Protein AF-A0A813BXU0-F1 (afdb_monomer_lite)

Organism: NCBI:txid1628268

pLDDT: mean 81.4, std 16.64, range [33.22, 97.56]

Foldseek 3Di:
DPVVVVVVVVVVVVVVVVVVVPDAEEAEAQVQPVVVPPPVVLLVSLVVVLVNQVDQQYKYKYFAYDDDPDDVCRVVRRVVSVVSNVVSQWDFPQKAWLAADDDPDPPDPADRITIITMTHRNPDDLPDPDDHPQCPFQCNVVRYFPHFHADDQQNQDDDDDDDPPDDQPDPDPVVSRTDDDSSSSSDRDPRSVVRVVCSRCVVPPPPD

Sequence (208 aa):
MVGITAYKEDQQSREKARHLQGIVQANLVNFVAPALIKAEHQAAMLKVTQHSLADVQNVAVLLAPLFSYKKNGRYNEEKAVLQRVSMTGAQMDRVFSLIFNDKLDDRDDRPLVYPGHLLTSPSVDLQASGSFLWKKAALFRRSRTNEANQLSGKDMIIMEQVGESVLPGSTSVEMATTVKGAMKWAQIGADAAMKLLHALLESRFVHQ

Secondary structure (DSSP, 8-state):
--HHHHHHHHHHHHHHHHHHTT---EEEEE-SSGGGS-HHHHHHHHHHHHHHTTSTT-EEEEEPP---SSTT-HHHHHHHHHHHHHTTT-EEEEEEEEEBS--S-TT----SEEEEEEEE-TT--SSSSS--GGGGSHHHHHSBPPPBPPPPTTSPPP----STT---S-SSHHHHS---THHHHH---HHHHHHHHHHHHTTSSS--

Structure (mmCIF, N/CA/C/O backbone):
data_AF-A0A813BXU0-F1
#
_entry.id   AF-A0A813BXU0-F1
#
loop_
_atom_site.group_PDB
_atom_site.id
_atom_site.type_symbol
_atom_site.label_atom_id
_atom_site.label_alt_id
_atom_site.label_comp_id
_atom_site.label_asym_id
_atom_site.label_entity_id
_atom_site.label_seq_id
_atom_site.pdbx_PDB_ins_code
_atom_site.Cartn_x
_atom_site.Cartn_y
_atom_site.Cartn_z
_atom_site.occupancy
_atom_site.B_iso_or_equiv
_atom_site.auth_seq_id
_atom_site.auth_comp_id
_atom_site.auth_asym_id
_atom_site.auth_atom_id
_atom_site.pdbx_PDB_model_num
ATOM 1 N N . MET A 1 1 ? -55.876 2.688 -3.576 1.00 46.97 1 MET A N 1
ATOM 2 C CA . MET A 1 1 ? -55.116 1.451 -3.283 1.00 46.97 1 MET A CA 1
ATOM 3 C C . MET A 1 1 ? -53.696 1.547 -3.872 1.00 46.97 1 MET A C 1
ATOM 5 O O . MET A 1 1 ? -53.301 0.698 -4.647 1.00 46.97 1 MET A O 1
ATOM 9 N N . VAL A 1 2 ? -52.944 2.615 -3.554 1.00 49.75 2 VAL A N 1
ATOM 10 C CA . VAL A 1 2 ? -51.600 2.893 -4.131 1.00 49.75 2 VAL A CA 1
ATOM 11 C C . VAL A 1 2 ? -50.552 3.161 -3.033 1.00 49.75 2 VAL A C 1
ATOM 13 O O . VAL A 1 2 ? -49.374 2.887 -3.219 1.00 49.75 2 VAL A O 1
ATOM 16 N N . GLY A 1 3 ? -50.971 3.597 -1.837 1.00 43.31 3 GLY A N 1
ATOM 17 C CA . GLY A 1 3 ? -50.050 3.915 -0.735 1.00 43.31 3 GLY A CA 1
ATOM 18 C C . GLY A 1 3 ? -49.450 2.715 0.014 1.00 43.31 3 GLY A C 1
ATOM 19 O O . GLY A 1 3 ? -48.389 2.848 0.610 1.00 43.31 3 GLY A O 1
ATOM 20 N N . ILE A 1 4 ? -50.085 1.535 -0.020 1.00 46.81 4 ILE A N 1
ATOM 21 C CA . ILE A 1 4 ? -49.605 0.353 0.729 1.00 46.81 4 ILE A CA 1
ATOM 22 C C . ILE A 1 4 ? -48.429 -0.327 0.007 1.00 46.81 4 ILE A C 1
ATOM 24 O O . ILE A 1 4 ? -47.545 -0.882 0.657 1.00 46.81 4 ILE A O 1
ATOM 28 N N . THR A 1 5 ? -48.384 -0.258 -1.325 1.00 51.62 5 THR A N 1
ATOM 29 C CA . THR A 1 5 ? -47.325 -0.874 -2.140 1.00 51.62 5 THR A CA 1
ATOM 30 C C . THR A 1 5 ? -46.024 -0.070 -2.064 1.00 51.62 5 THR A C 1
ATOM 32 O O . THR A 1 5 ? -44.977 -0.646 -1.787 1.00 51.62 5 THR A O 1
ATOM 35 N N . ALA A 1 6 ? -46.107 1.265 -2.148 1.00 51.56 6 ALA A N 1
ATOM 36 C CA . ALA A 1 6 ? -44.947 2.155 -2.025 1.00 51.56 6 ALA A CA 1
ATOM 37 C C . ALA A 1 6 ? -44.279 2.083 -0.637 1.00 51.56 6 ALA A C 1
ATOM 39 O O . ALA A 1 6 ? -43.058 2.148 -0.522 1.00 51.56 6 ALA A O 1
ATOM 40 N N . TYR A 1 7 ? -45.066 1.886 0.429 1.00 50.34 7 TYR A N 1
ATOM 41 C CA . TYR A 1 7 ? -44.524 1.728 1.782 1.00 50.34 7 TYR A CA 1
ATOM 42 C C . TYR A 1 7 ? -43.782 0.395 1.958 1.00 50.34 7 TYR A C 1
ATOM 44 O O . TYR A 1 7 ? -42.767 0.339 2.645 1.00 50.34 7 TYR A O 1
ATOM 52 N N . LYS A 1 8 ? -44.247 -0.685 1.316 1.00 52.34 8 LYS A N 1
ATOM 53 C CA . LYS A 1 8 ? -43.564 -1.990 1.352 1.00 52.34 8 LYS A CA 1
ATOM 54 C C . LYS A 1 8 ? -42.258 -1.985 0.554 1.00 52.34 8 LYS A C 1
ATOM 56 O O . LYS A 1 8 ? -41.288 -2.585 1.007 1.00 52.34 8 LYS A O 1
ATOM 61 N N . GLU A 1 9 ? -42.209 -1.275 -0.572 1.00 53.69 9 GLU A N 1
ATOM 62 C CA . GLU A 1 9 ? -40.993 -1.117 -1.384 1.00 53.69 9 GLU A CA 1
ATOM 63 C C . GLU A 1 9 ? -39.929 -0.249 -0.689 1.00 53.69 9 GLU A C 1
ATOM 65 O O . GLU A 1 9 ? -38.743 -0.588 -0.731 1.00 53.69 9 GLU A O 1
ATOM 70 N N . ASP A 1 10 ? -40.331 0.811 0.026 1.00 56.81 10 ASP A N 1
ATOM 71 C CA . ASP A 1 10 ? -39.409 1.636 0.824 1.00 56.81 10 ASP A CA 1
ATOM 72 C C . ASP A 1 10 ? -38.861 0.861 2.040 1.00 56.81 10 ASP A C 1
ATOM 74 O O . ASP A 1 10 ? -37.674 0.937 2.353 1.00 56.81 10 ASP A O 1
ATOM 78 N N . GLN A 1 11 ? -39.683 0.020 2.682 1.00 53.78 11 GLN A N 1
ATOM 79 C CA . GLN A 1 11 ? -39.243 -0.852 3.781 1.00 53.78 11 GLN A CA 1
ATOM 80 C C . GLN A 1 11 ? -38.286 -1.957 3.305 1.00 53.78 11 GLN A C 1
ATOM 82 O O . GLN A 1 11 ? -37.254 -2.168 3.935 1.00 53.78 11 GLN A O 1
ATOM 87 N N . GLN A 1 12 ? -38.549 -2.596 2.159 1.00 55.00 12 GLN A N 1
ATOM 88 C CA . GLN A 1 12 ? -37.636 -3.589 1.573 1.00 55.00 12 GLN A CA 1
ATOM 89 C C . GLN A 1 12 ? -36.315 -2.973 1.098 1.00 55.00 12 GLN A C 1
ATOM 91 O O . GLN A 1 12 ? -35.260 -3.599 1.217 1.00 55.00 12 GLN A O 1
ATOM 96 N N . SER A 1 13 ? -36.348 -1.746 0.577 1.00 55.03 13 SER A N 1
ATOM 97 C CA . SER A 1 13 ? -35.145 -1.010 0.172 1.00 55.03 13 SER A CA 1
ATOM 98 C C . SER A 1 13 ? -34.306 -0.602 1.386 1.00 55.03 13 SER A C 1
ATOM 100 O O . SER A 1 13 ? -33.082 -0.731 1.363 1.00 55.03 13 SER A O 1
ATOM 102 N N . ARG A 1 14 ? -34.957 -0.205 2.488 1.00 53.34 14 ARG A N 1
ATOM 103 C CA . ARG A 1 14 ? -34.309 0.075 3.780 1.00 53.34 14 ARG A CA 1
ATOM 104 C C . ARG A 1 14 ? -33.785 -1.182 4.471 1.00 53.34 14 ARG A C 1
ATOM 106 O O . ARG A 1 14 ? -32.718 -1.121 5.072 1.00 53.34 14 ARG A O 1
ATOM 113 N N . GLU A 1 15 ? -34.472 -2.319 4.369 1.00 51.97 15 GLU A N 1
ATOM 114 C CA . GLU A 1 15 ? -33.983 -3.612 4.867 1.00 51.97 15 GLU A CA 1
ATOM 115 C C . GLU A 1 15 ? -32.798 -4.130 4.053 1.00 51.97 15 GLU A C 1
ATOM 117 O O . GLU A 1 15 ? -31.812 -4.561 4.644 1.00 51.97 15 GLU A O 1
ATOM 122 N N . LYS A 1 16 ? -32.820 -4.016 2.718 1.00 48.44 16 LYS A N 1
ATOM 123 C CA . LYS A 1 16 ? -31.651 -4.322 1.873 1.00 48.44 16 LYS A CA 1
ATOM 124 C C . LYS A 1 16 ? -30.474 -3.387 2.162 1.00 48.44 16 LYS A C 1
ATOM 126 O O . LYS A 1 16 ? -29.341 -3.854 2.241 1.00 48.44 16 LYS A O 1
ATOM 131 N N . ALA A 1 17 ? -30.731 -2.098 2.391 1.00 47.75 17 ALA A N 1
ATOM 132 C CA . ALA A 1 17 ? -29.706 -1.144 2.816 1.00 47.75 17 ALA A CA 1
ATOM 133 C C . ALA A 1 17 ? -29.158 -1.462 4.220 1.00 47.75 17 ALA A C 1
ATOM 135 O O . ALA A 1 17 ? -27.954 -1.373 4.439 1.00 47.75 17 ALA A O 1
ATOM 136 N N . ARG A 1 18 ? -30.007 -1.913 5.154 1.00 44.69 18 ARG A N 1
ATOM 137 C CA . ARG A 1 18 ? -29.597 -2.427 6.473 1.00 44.69 18 ARG A CA 1
ATOM 138 C C . ARG A 1 18 ? -28.819 -3.738 6.386 1.00 44.69 18 ARG A C 1
ATOM 140 O O . ARG A 1 18 ? -27.915 -3.950 7.181 1.00 44.69 18 ARG A O 1
ATOM 147 N N . HIS A 1 19 ? -29.113 -4.603 5.419 1.00 43.72 19 HIS A N 1
ATOM 148 C CA . HIS A 1 19 ? -28.356 -5.841 5.220 1.00 43.72 19 HIS A CA 1
ATOM 149 C C . HIS A 1 19 ? -26.926 -5.572 4.721 1.00 43.72 19 HIS A C 1
ATOM 151 O O . HIS A 1 19 ? -26.007 -6.326 5.027 1.00 43.72 19 HIS A O 1
ATOM 157 N N . LEU A 1 20 ? -26.711 -4.445 4.031 1.00 45.72 20 LEU A N 1
ATOM 158 C CA . LEU A 1 20 ? -25.377 -3.944 3.685 1.00 45.72 20 LEU A CA 1
ATOM 159 C C . LEU A 1 20 ? -24.660 -3.254 4.865 1.00 45.72 20 LEU A C 1
ATOM 161 O O . LEU A 1 20 ? -23.436 -3.162 4.834 1.00 45.72 20 LEU A O 1
ATOM 165 N N . GLN A 1 21 ? -25.367 -2.848 5.933 1.00 45.62 21 GLN A N 1
ATOM 166 C CA . GLN A 1 21 ? -24.781 -2.253 7.156 1.00 45.62 21 GLN A CA 1
ATOM 167 C C . GLN A 1 21 ? -24.017 -3.258 8.049 1.00 45.62 21 GLN A C 1
ATOM 169 O O . GLN A 1 21 ? -23.633 -2.921 9.165 1.00 45.62 21 GLN A O 1
ATOM 174 N N . GLY A 1 22 ? -23.777 -4.486 7.578 1.00 57.19 22 GLY A N 1
ATOM 175 C CA . GLY A 1 22 ? -22.966 -5.495 8.271 1.00 57.19 22 GLY A CA 1
ATOM 176 C C . GLY A 1 22 ? -21.681 -5.901 7.543 1.00 57.19 22 GLY A C 1
ATOM 177 O O . GLY A 1 22 ? -20.958 -6.768 8.036 1.00 57.19 22 GLY A O 1
ATOM 178 N N . ILE A 1 23 ? -21.390 -5.335 6.365 1.00 74.25 23 ILE A N 1
ATOM 179 C CA . ILE A 1 23 ? -20.225 -5.748 5.574 1.00 74.25 23 ILE A CA 1
ATOM 180 C C . ILE A 1 23 ? -19.002 -4.949 6.006 1.00 74.25 23 ILE A C 1
ATOM 182 O O . ILE A 1 23 ? -18.837 -3.786 5.651 1.00 74.25 23 ILE A O 1
ATOM 186 N N . VAL A 1 24 ? -18.103 -5.619 6.720 1.00 85.12 24 VAL A N 1
ATOM 187 C CA . VAL A 1 24 ? -16.793 -5.063 7.053 1.00 85.12 24 VAL A CA 1
ATOM 188 C C . VAL A 1 24 ? -15.865 -5.186 5.847 1.00 85.12 24 VAL A C 1
ATOM 190 O O . VAL A 1 24 ? -15.612 -6.291 5.364 1.00 85.12 24 VAL A O 1
ATOM 193 N N . GLN A 1 25 ? -15.330 -4.061 5.389 1.00 88.50 25 GLN A N 1
ATOM 194 C CA . GLN A 1 25 ? -14.469 -3.952 4.218 1.00 88.50 25 GLN A CA 1
ATOM 195 C C . GLN A 1 25 ? -12.990 -3.841 4.603 1.00 88.50 25 GLN A C 1
ATOM 197 O O . GLN A 1 25 ? -12.618 -3.223 5.605 1.00 88.50 25 GLN A O 1
ATOM 202 N N . ALA A 1 26 ? -12.143 -4.431 3.761 1.00 90.62 26 ALA A N 1
ATOM 203 C CA . ALA A 1 26 ? -10.696 -4.292 3.804 1.00 90.62 26 ALA A CA 1
ATOM 204 C C . ALA A 1 26 ? -10.189 -3.941 2.400 1.00 90.62 26 ALA A C 1
ATOM 206 O O . ALA A 1 26 ? -10.258 -4.775 1.498 1.00 90.62 26 ALA A O 1
ATOM 207 N N . ASN A 1 27 ? -9.692 -2.718 2.206 1.00 92.62 27 ASN A N 1
ATOM 208 C CA . ASN A 1 27 ? -9.193 -2.272 0.900 1.00 92.62 27 ASN A CA 1
ATOM 209 C C . ASN A 1 27 ? -7.679 -2.463 0.795 1.00 92.62 27 ASN A C 1
ATOM 211 O O . ASN A 1 27 ? -6.961 -2.169 1.744 1.00 92.62 27 ASN A O 1
ATOM 215 N N . LEU A 1 28 ? -7.175 -2.879 -0.368 1.00 94.06 28 LEU A N 1
ATOM 216 C CA . LEU A 1 28 ? -5.741 -2.881 -0.671 1.00 94.06 28 LEU A CA 1
ATOM 217 C C . LEU A 1 28 ? -5.424 -1.743 -1.644 1.00 94.06 28 LEU A C 1
ATOM 219 O O . LEU A 1 28 ? -5.897 -1.733 -2.779 1.00 94.06 28 LEU A O 1
ATOM 223 N N . VAL A 1 29 ? -4.590 -0.804 -1.211 1.00 95.44 29 VAL A N 1
ATOM 224 C CA . VAL A 1 29 ? -4.080 0.301 -2.023 1.00 95.44 29 VAL A CA 1
ATOM 225 C C . VAL A 1 29 ? -2.611 0.025 -2.314 1.00 95.44 29 VAL A C 1
ATOM 227 O O . VAL A 1 29 ? -1.742 0.189 -1.460 1.00 95.44 29 VAL A O 1
ATOM 230 N N . ASN A 1 30 ? -2.320 -0.432 -3.527 1.00 94.88 30 ASN A N 1
ATOM 231 C CA . ASN A 1 30 ? -0.959 -0.757 -3.931 1.00 94.88 30 ASN A CA 1
ATOM 232 C C . ASN A 1 30 ? -0.281 0.448 -4.594 1.00 94.88 30 ASN A C 1
ATOM 234 O O . ASN A 1 30 ? -0.477 0.694 -5.783 1.00 94.88 30 ASN A O 1
ATOM 238 N N . PHE A 1 31 ? 0.542 1.172 -3.833 1.00 95.50 31 PHE A N 1
ATOM 239 C CA . PHE A 1 31 ? 1.373 2.264 -4.339 1.00 95.50 31 PHE A CA 1
ATOM 240 C C . PHE A 1 31 ? 2.864 1.925 -4.333 1.00 95.50 31 PHE A C 1
ATOM 242 O O . PHE A 1 31 ? 3.680 2.832 -4.264 1.00 95.50 31 PHE A O 1
ATOM 249 N N . VAL A 1 32 ? 3.249 0.652 -4.481 1.00 95.00 32 VAL A N 1
ATOM 250 C CA . VAL A 1 32 ? 4.671 0.261 -4.595 1.00 95.00 32 VAL A CA 1
ATOM 251 C C . VAL A 1 32 ? 5.358 0.969 -5.770 1.00 95.00 32 VAL A C 1
ATOM 253 O O . VAL A 1 32 ? 6.500 1.417 -5.654 1.00 95.00 32 VAL A O 1
ATOM 256 N N . ALA A 1 33 ? 4.652 1.117 -6.892 1.00 93.31 33 ALA A N 1
ATOM 257 C CA . ALA A 1 33 ? 5.119 1.830 -8.078 1.00 93.31 33 ALA A CA 1
ATOM 258 C C . ALA A 1 33 ? 4.097 2.899 -8.503 1.00 93.31 33 ALA A C 1
ATOM 260 O O . ALA A 1 33 ? 3.417 2.740 -9.518 1.00 93.31 33 ALA A O 1
ATOM 261 N N . PRO A 1 34 ? 3.971 4.006 -7.746 1.00 91.62 34 PRO A N 1
ATOM 262 C CA . PRO A 1 34 ? 2.921 4.996 -7.979 1.00 91.62 34 PRO A CA 1
ATOM 263 C C . PRO A 1 34 ? 3.113 5.715 -9.318 1.00 91.62 34 PRO A C 1
ATOM 265 O O . PRO A 1 34 ? 2.140 6.130 -9.936 1.00 91.62 34 PRO A O 1
ATOM 268 N N . ALA A 1 35 ? 4.348 5.793 -9.819 1.00 88.25 35 ALA A N 1
ATOM 269 C CA . ALA A 1 35 ? 4.671 6.388 -11.111 1.00 88.25 35 ALA A CA 1
ATOM 270 C C . ALA A 1 35 ? 4.015 5.681 -12.319 1.00 88.25 35 ALA A C 1
ATOM 272 O O . ALA A 1 35 ? 3.981 6.253 -13.404 1.00 88.25 35 ALA A O 1
ATOM 273 N N . LEU A 1 36 ? 3.492 4.460 -12.143 1.00 86.88 36 LEU A N 1
ATOM 274 C CA . LEU A 1 36 ? 2.700 3.753 -13.158 1.00 86.88 36 LEU A CA 1
ATOM 275 C C . LEU A 1 36 ? 1.220 4.142 -13.167 1.00 86.88 36 LEU A C 1
ATOM 277 O O . LEU A 1 36 ? 0.497 3.815 -14.105 1.00 86.88 36 LEU A O 1
ATOM 281 N N . ILE A 1 37 ? 0.753 4.813 -12.118 1.00 87.88 37 ILE A N 1
ATOM 282 C CA . ILE A 1 37 ? -0.651 5.145 -11.921 1.00 87.88 37 ILE A CA 1
ATOM 283 C C . ILE A 1 37 ? -0.807 6.636 -12.194 1.00 87.88 37 ILE A C 1
ATOM 285 O O . ILE A 1 37 ? -0.167 7.462 -11.542 1.00 87.88 37 ILE A O 1
ATOM 289 N N . LYS A 1 38 ? -1.684 7.009 -13.131 1.00 87.50 38 LYS A N 1
ATOM 290 C CA . LYS A 1 38 ? -1.994 8.425 -13.374 1.00 87.50 38 LYS A CA 1
ATOM 291 C C . LYS A 1 38 ? -2.478 9.092 -12.084 1.00 87.50 38 LYS A C 1
ATOM 293 O O . LYS A 1 38 ? -3.213 8.484 -11.307 1.00 87.50 38 LYS A O 1
ATOM 298 N N . ALA A 1 39 ? -2.111 10.355 -11.876 1.00 87.62 39 ALA A N 1
ATOM 299 C CA . ALA A 1 39 ? -2.450 11.087 -10.652 1.00 87.62 39 ALA A CA 1
ATOM 300 C C . ALA A 1 39 ? -3.966 11.114 -10.366 1.00 87.62 39 ALA A C 1
ATOM 302 O O . ALA A 1 39 ? -4.374 10.982 -9.214 1.00 87.62 39 ALA A O 1
ATOM 303 N N . GLU A 1 40 ? -4.794 11.208 -11.411 1.00 89.50 40 GLU A N 1
ATOM 304 C CA . GLU A 1 40 ? -6.259 11.139 -11.317 1.00 89.50 40 GLU A CA 1
ATOM 305 C C . GLU A 1 40 ? -6.760 9.798 -10.755 1.00 89.50 40 GLU A C 1
ATOM 307 O O . GLU A 1 40 ? -7.644 9.771 -9.900 1.00 89.50 40 GLU A O 1
ATOM 312 N N . HIS A 1 41 ? -6.148 8.680 -11.159 1.00 91.50 41 HIS A N 1
ATOM 313 C CA . HIS A 1 41 ? -6.503 7.351 -10.667 1.00 91.50 41 HIS A CA 1
ATOM 314 C C . HIS A 1 41 ? -6.008 7.135 -9.239 1.00 91.50 41 HIS A C 1
ATOM 316 O O . HIS A 1 41 ? -6.736 6.567 -8.431 1.00 91.50 41 HIS A O 1
ATOM 322 N N . GLN A 1 42 ? -4.826 7.654 -8.886 1.00 92.69 42 GLN A N 1
ATOM 323 C CA . GLN A 1 42 ? -4.366 7.639 -7.494 1.00 92.69 42 GLN A CA 1
ATOM 324 C C . GLN A 1 42 ? -5.349 8.387 -6.583 1.00 92.69 42 GLN A C 1
ATOM 326 O O . GLN A 1 42 ? -5.724 7.881 -5.527 1.00 92.69 42 GLN A O 1
ATOM 331 N N . ALA A 1 43 ? -5.814 9.567 -7.010 1.00 92.00 43 ALA A N 1
ATOM 332 C CA . ALA A 1 43 ? -6.816 10.335 -6.277 1.00 92.00 43 ALA A CA 1
ATOM 333 C C . ALA A 1 43 ? -8.151 9.580 -6.169 1.00 92.00 43 ALA A C 1
ATOM 335 O O . ALA A 1 43 ? -8.751 9.550 -5.095 1.00 92.00 43 ALA A O 1
ATOM 336 N N . ALA A 1 44 ? -8.596 8.918 -7.241 1.00 93.25 44 ALA A N 1
ATOM 337 C CA . ALA A 1 44 ? -9.807 8.099 -7.224 1.00 93.25 44 ALA A CA 1
ATOM 338 C C . ALA A 1 44 ? -9.698 6.907 -6.252 1.00 93.25 44 ALA A C 1
ATOM 340 O O . ALA A 1 44 ? -10.608 6.692 -5.453 1.00 93.25 44 ALA A O 1
ATOM 341 N N . MET A 1 45 ? -8.573 6.181 -6.253 1.00 94.75 45 MET A N 1
ATOM 342 C CA . MET A 1 45 ? -8.312 5.076 -5.316 1.00 94.75 45 MET A CA 1
ATOM 343 C C . MET A 1 45 ? -8.365 5.546 -3.857 1.00 94.75 45 MET A C 1
ATOM 345 O O . MET A 1 45 ? -8.979 4.899 -3.003 1.00 94.75 45 MET A O 1
ATOM 349 N N . LEU A 1 46 ? -7.763 6.703 -3.567 1.00 95.19 46 LEU A N 1
ATOM 350 C CA . LEU A 1 46 ? -7.793 7.293 -2.230 1.00 95.19 46 LEU A CA 1
ATOM 351 C C . LEU A 1 46 ? -9.183 7.804 -1.846 1.00 95.19 46 LEU A C 1
ATOM 353 O O . LEU A 1 46 ? -9.565 7.671 -0.689 1.00 95.19 46 LEU A O 1
ATOM 357 N N . LYS A 1 47 ? -9.977 8.307 -2.796 1.00 94.62 47 LYS A N 1
ATOM 358 C CA . LYS A 1 47 ? -11.368 8.713 -2.551 1.00 94.62 47 LYS A CA 1
ATOM 359 C C . LYS A 1 47 ? -12.262 7.523 -2.196 1.00 94.62 47 LYS A C 1
ATOM 361 O O . LYS A 1 47 ? -13.077 7.624 -1.283 1.00 94.62 47 LYS A O 1
ATOM 366 N N . VAL A 1 48 ? -12.093 6.385 -2.873 1.00 93.44 48 VAL A N 1
ATOM 367 C CA . VAL A 1 48 ? -12.785 5.131 -2.515 1.00 93.44 48 VAL A CA 1
ATOM 368 C C . VAL A 1 48 ? -12.373 4.678 -1.116 1.00 93.44 48 VAL A C 1
ATOM 370 O O . VAL A 1 48 ? -13.225 4.351 -0.293 1.00 93.44 48 VAL A O 1
ATOM 373 N N . THR A 1 49 ? -11.072 4.731 -0.826 1.00 94.06 49 THR A N 1
ATOM 374 C CA . THR A 1 49 ? -10.531 4.391 0.495 1.00 94.06 49 THR A CA 1
ATOM 375 C C . THR A 1 49 ? -11.119 5.289 1.582 1.00 94.06 49 THR A C 1
ATOM 377 O O . THR A 1 49 ? -11.616 4.788 2.583 1.00 94.06 49 THR A O 1
ATOM 380 N N . GLN A 1 50 ? -11.143 6.602 1.354 1.00 94.38 50 GLN A N 1
ATOM 381 C CA . GLN A 1 50 ? -11.740 7.584 2.255 1.00 94.38 50 GLN A CA 1
ATOM 382 C C . GLN A 1 50 ? -13.217 7.283 2.524 1.00 94.38 50 GLN A C 1
ATOM 384 O O . GLN A 1 50 ? -13.646 7.311 3.672 1.00 94.38 50 GLN A O 1
ATOM 389 N N . HIS A 1 51 ? -13.990 6.980 1.478 1.00 93.12 51 HIS A N 1
ATOM 390 C CA . HIS A 1 51 ? -15.406 6.659 1.631 1.00 93.12 51 HIS A CA 1
ATOM 391 C C . HIS A 1 51 ? -15.616 5.379 2.447 1.00 93.12 51 HIS A C 1
ATOM 393 O O . HIS A 1 51 ? -16.459 5.351 3.336 1.00 93.12 51 HIS A O 1
ATOM 399 N N . SER A 1 52 ? -14.820 4.339 2.190 1.00 92.75 52 SER A N 1
ATOM 400 C CA . SER A 1 52 ? -14.888 3.084 2.942 1.00 92.75 52 SER A CA 1
ATOM 401 C C . SER A 1 52 ? -14.512 3.278 4.416 1.00 92.75 52 SER A C 1
ATOM 403 O O . SER A 1 52 ? -15.190 2.748 5.291 1.00 92.75 52 SER A O 1
ATOM 405 N N . LEU A 1 53 ? -13.500 4.103 4.710 1.00 92.56 53 LEU A N 1
ATOM 406 C CA . LEU A 1 53 ? -13.061 4.425 6.076 1.00 92.56 53 LEU A CA 1
ATOM 407 C C . LEU A 1 53 ? -13.995 5.390 6.830 1.00 92.56 53 LEU A C 1
ATOM 409 O O . LEU A 1 53 ? -13.709 5.746 7.975 1.00 92.56 53 LEU A O 1
ATOM 413 N N . ALA A 1 54 ? -15.114 5.810 6.230 1.00 90.38 54 ALA A N 1
ATOM 414 C CA . ALA A 1 54 ? -16.179 6.481 6.973 1.00 90.38 54 ALA A CA 1
ATOM 415 C C . ALA A 1 54 ? -16.821 5.541 8.011 1.00 90.38 54 ALA A C 1
ATOM 417 O O . ALA A 1 54 ? -17.285 6.005 9.050 1.00 90.38 54 ALA A O 1
ATOM 418 N N . ASP A 1 55 ? -16.805 4.227 7.758 1.00 88.88 55 ASP A N 1
ATOM 419 C CA . ASP A 1 55 ? -17.157 3.215 8.751 1.00 88.88 55 ASP A CA 1
ATOM 420 C C . ASP A 1 55 ? -15.933 2.876 9.617 1.00 88.88 55 ASP A C 1
ATOM 422 O O . ASP A 1 55 ? -14.866 2.509 9.118 1.00 88.88 55 ASP A O 1
ATOM 426 N N . VAL A 1 56 ? -16.103 2.968 10.935 1.00 89.31 56 VAL A N 1
ATOM 427 C CA . VAL A 1 56 ? -15.063 2.696 11.938 1.00 89.31 56 VAL A CA 1
ATOM 428 C C . VAL A 1 56 ? -14.589 1.245 11.946 1.00 89.31 56 VAL A C 1
ATOM 430 O O . VAL A 1 56 ? -13.506 0.961 12.452 1.00 89.31 56 VAL A O 1
ATOM 433 N N . GLN A 1 57 ? -15.382 0.319 11.406 1.00 88.75 57 GLN A N 1
ATOM 434 C CA . GLN A 1 57 ? -15.002 -1.085 11.314 1.00 88.75 57 GLN A CA 1
ATOM 435 C C . GLN A 1 57 ? -14.189 -1.401 10.068 1.00 88.75 57 GLN A C 1
ATOM 437 O O . GLN A 1 57 ? -13.590 -2.471 10.007 1.00 88.75 57 GLN A O 1
ATOM 442 N N . ASN A 1 58 ? -14.126 -0.504 9.088 1.00 91.81 58 ASN A N 1
ATOM 443 C CA . ASN A 1 58 ? -13.370 -0.740 7.869 1.00 91.81 58 ASN A CA 1
ATOM 444 C C . ASN A 1 58 ? -11.888 -0.413 8.059 1.00 91.81 58 ASN A C 1
ATOM 446 O O . ASN A 1 58 ? -11.485 0.378 8.913 1.00 91.81 58 ASN A O 1
ATOM 450 N N . VAL A 1 59 ? -11.062 -1.051 7.237 1.00 93.94 59 VAL A N 1
ATOM 451 C CA . VAL A 1 59 ? -9.615 -0.835 7.214 1.00 93.94 59 VAL A CA 1
ATOM 452 C C . VAL A 1 59 ? -9.136 -0.758 5.774 1.00 93.94 59 VAL A C 1
ATOM 454 O O . VAL A 1 59 ? -9.729 -1.343 4.867 1.00 93.94 59 VAL A O 1
ATOM 457 N N . ALA A 1 60 ? -8.034 -0.059 5.547 1.00 95.44 60 ALA A N 1
ATOM 458 C CA . ALA A 1 60 ? -7.300 -0.180 4.304 1.00 95.44 60 ALA A CA 1
ATOM 459 C C . ALA A 1 60 ? -5.824 -0.463 4.567 1.00 95.44 60 ALA A C 1
ATOM 461 O O . ALA A 1 60 ? -5.242 -0.045 5.563 1.00 95.44 60 ALA A O 1
ATOM 462 N N . VAL A 1 61 ? -5.227 -1.206 3.654 1.00 95.88 61 VAL A N 1
ATOM 463 C CA . VAL A 1 61 ? -3.824 -1.577 3.650 1.00 95.88 61 VAL A CA 1
ATOM 464 C C . VAL A 1 61 ? -3.181 -0.829 2.498 1.00 95.88 61 VAL A C 1
ATOM 466 O O . VAL A 1 61 ? -3.520 -1.059 1.341 1.00 95.88 61 VAL A O 1
ATOM 469 N N . LEU A 1 62 ? -2.274 0.085 2.807 1.00 96.81 62 LEU A N 1
ATOM 470 C CA . LEU A 1 62 ? -1.536 0.873 1.832 1.00 96.81 62 LEU A CA 1
ATOM 471 C C . LEU A 1 62 ? -0.119 0.319 1.713 1.00 96.81 62 LEU A C 1
ATOM 473 O O . LEU A 1 62 ? 0.613 0.333 2.694 1.00 96.81 62 LEU A O 1
ATOM 477 N N . LEU A 1 63 ? 0.298 -0.117 0.528 1.00 96.81 63 LEU A N 1
ATOM 478 C CA . LEU A 1 63 ? 1.709 -0.401 0.254 1.00 96.81 63 LEU A CA 1
ATOM 479 C C . LEU A 1 63 ? 2.407 0.886 -0.178 1.00 96.81 63 LEU A C 1
ATOM 481 O O . LEU A 1 63 ? 1.939 1.559 -1.097 1.00 96.81 63 LEU A O 1
ATOM 485 N N . ALA A 1 64 ? 3.506 1.226 0.490 1.00 95.25 64 ALA A N 1
ATOM 486 C CA . ALA A 1 64 ? 4.213 2.480 0.289 1.00 95.25 64 ALA A CA 1
ATOM 487 C C . ALA A 1 64 ? 5.125 2.447 -0.956 1.00 95.25 64 ALA A C 1
ATOM 489 O O . ALA A 1 64 ? 5.538 1.369 -1.400 1.00 95.25 64 ALA A O 1
ATOM 490 N N . PRO A 1 65 ? 5.466 3.620 -1.522 1.00 94.81 65 PRO A N 1
ATOM 491 C CA . PRO A 1 65 ? 6.316 3.708 -2.704 1.00 94.81 65 PRO A CA 1
ATOM 492 C C . PRO A 1 65 ? 7.711 3.123 -2.510 1.00 94.81 65 PRO A C 1
ATOM 494 O O . PRO A 1 65 ? 8.472 3.530 -1.635 1.00 94.81 65 PRO A O 1
ATOM 497 N N . LEU A 1 66 ? 8.085 2.219 -3.411 1.00 93.44 66 LEU A N 1
ATOM 498 C CA . LEU A 1 66 ? 9.431 1.658 -3.503 1.00 93.44 66 LEU A CA 1
ATOM 499 C C . LEU A 1 66 ? 10.112 1.952 -4.839 1.00 93.44 66 LEU A C 1
ATOM 501 O O . LEU A 1 66 ? 11.339 1.915 -4.912 1.00 93.44 66 LEU A O 1
ATOM 505 N N . PHE A 1 67 ? 9.340 2.292 -5.871 1.00 92.56 67 PHE A N 1
ATOM 506 C CA . PHE A 1 67 ? 9.845 2.567 -7.209 1.00 92.56 67 PHE A CA 1
ATOM 507 C C . PHE A 1 67 ? 9.683 4.042 -7.610 1.00 92.56 67 PHE A C 1
ATOM 509 O O . PHE A 1 67 ? 8.641 4.655 -7.381 1.00 92.56 67 PHE A O 1
ATOM 516 N N . SER A 1 68 ? 10.696 4.592 -8.288 1.00 90.25 68 SER A N 1
ATOM 517 C CA . SER A 1 68 ? 10.635 5.884 -8.982 1.00 90.25 68 SER A CA 1
ATOM 518 C C . SER A 1 68 ? 11.451 5.822 -10.274 1.00 90.25 68 SER A C 1
ATOM 520 O O . SER A 1 68 ? 12.534 5.241 -10.292 1.00 90.25 68 SER A O 1
ATOM 522 N N . TYR A 1 69 ? 10.970 6.465 -11.344 1.00 86.31 69 TYR A N 1
ATOM 523 C CA . TYR A 1 69 ? 11.742 6.616 -12.587 1.00 86.31 69 TYR A CA 1
ATOM 524 C C . TYR A 1 69 ? 12.899 7.612 -12.453 1.00 86.31 69 TYR A C 1
ATOM 526 O O . TYR A 1 69 ? 13.846 7.576 -13.237 1.00 86.31 69 TYR A O 1
ATOM 534 N N . LYS A 1 70 ? 12.828 8.526 -11.479 1.00 86.31 70 LYS A N 1
ATOM 535 C CA . LYS A 1 70 ? 13.876 9.519 -11.248 1.00 86.31 70 LYS A CA 1
ATOM 536 C C . LYS A 1 70 ? 14.903 8.947 -10.280 1.00 86.31 70 LYS A C 1
ATOM 538 O O . LYS A 1 70 ? 14.550 8.483 -9.194 1.00 86.31 70 LYS A O 1
ATOM 543 N N . LYS A 1 71 ? 16.188 9.045 -10.633 1.00 84.94 71 LYS A N 1
ATOM 544 C CA . LYS A 1 71 ? 17.286 8.746 -9.704 1.00 84.94 71 LYS A CA 1
ATOM 545 C C . LYS A 1 71 ? 17.109 9.593 -8.440 1.00 84.94 71 LYS A C 1
ATOM 547 O O . LYS A 1 71 ? 16.889 10.797 -8.536 1.00 84.94 71 LYS A O 1
ATOM 552 N N . ASN A 1 72 ? 17.168 8.956 -7.271 1.00 84.38 72 ASN A N 1
ATOM 553 C CA . ASN A 1 72 ? 16.895 9.576 -5.965 1.00 84.38 72 ASN A CA 1
ATOM 554 C C . ASN A 1 72 ? 15.480 10.188 -5.823 1.00 84.38 72 ASN A C 1
ATOM 556 O O . ASN A 1 72 ? 15.233 10.984 -4.923 1.00 84.38 72 ASN A O 1
ATOM 560 N N . GLY A 1 73 ? 14.530 9.808 -6.684 1.00 88.62 73 GLY A N 1
ATOM 561 C CA . GLY A 1 73 ? 13.161 10.328 -6.685 1.00 88.62 73 GLY A CA 1
ATOM 562 C C . GLY A 1 73 ? 12.223 9.672 -5.672 1.00 88.62 73 GLY A C 1
ATOM 563 O O . GLY A 1 73 ? 11.157 10.221 -5.410 1.00 88.62 73 GLY A O 1
ATOM 564 N N . ARG A 1 74 ? 12.612 8.535 -5.073 1.00 89.62 74 ARG A N 1
ATOM 565 C CA . ARG A 1 74 ? 11.753 7.745 -4.170 1.00 89.62 74 ARG A CA 1
ATOM 566 C C . ARG A 1 74 ? 11.196 8.566 -3.007 1.00 89.62 74 ARG A C 1
ATOM 568 O O . ARG A 1 74 ? 10.006 8.491 -2.746 1.00 89.62 74 ARG A O 1
ATOM 575 N N . TYR A 1 75 ? 12.028 9.392 -2.373 1.00 91.75 75 TYR A N 1
ATOM 576 C CA . TYR A 1 75 ? 11.587 10.260 -1.275 1.00 91.75 75 TYR A CA 1
ATOM 577 C C . TYR A 1 75 ? 10.465 11.217 -1.703 1.00 91.75 75 TYR A C 1
ATOM 579 O O . TYR A 1 75 ? 9.509 11.431 -0.966 1.00 91.75 75 TYR A O 1
ATOM 587 N N . ASN A 1 76 ? 10.555 11.774 -2.913 1.00 91.94 76 ASN A N 1
ATOM 588 C CA . ASN A 1 76 ? 9.533 12.686 -3.421 1.00 91.94 76 ASN A CA 1
ATOM 589 C C . ASN A 1 76 ? 8.231 11.948 -3.757 1.00 91.94 76 ASN A C 1
ATOM 591 O O . ASN A 1 76 ? 7.160 12.488 -3.495 1.00 91.94 76 ASN A O 1
ATOM 595 N N . GLU A 1 77 ? 8.316 10.728 -4.298 1.00 91.50 77 GLU A N 1
ATOM 596 C CA . GLU A 1 77 ? 7.142 9.872 -4.531 1.00 91.50 77 GLU A CA 1
ATOM 597 C C . GLU A 1 77 ? 6.447 9.515 -3.215 1.00 91.50 77 GLU A C 1
ATOM 599 O O . GLU A 1 77 ? 5.239 9.689 -3.077 1.00 91.50 77 GLU A O 1
ATOM 604 N N . GLU A 1 78 ? 7.221 9.076 -2.223 1.00 92.81 78 GLU A N 1
ATOM 605 C CA . GLU A 1 78 ? 6.731 8.739 -0.889 1.00 92.81 78 GLU A CA 1
ATOM 606 C C . GLU A 1 78 ? 6.075 9.945 -0.215 1.00 92.81 78 GLU A C 1
ATOM 608 O O . GLU A 1 78 ? 4.920 9.868 0.201 1.00 92.81 78 GLU A O 1
ATOM 613 N N . LYS A 1 79 ? 6.752 11.098 -0.208 1.00 93.31 79 LYS A N 1
ATOM 614 C CA . LYS A 1 79 ? 6.202 12.351 0.317 1.00 93.31 79 LYS A CA 1
ATOM 615 C C . LYS A 1 79 ? 4.893 12.735 -0.377 1.00 93.31 79 LYS A C 1
ATOM 617 O O . LYS A 1 79 ? 3.938 13.110 0.299 1.00 93.31 79 LYS A O 1
ATOM 622 N N . ALA A 1 80 ? 4.835 12.649 -1.707 1.00 92.69 80 ALA A N 1
ATOM 623 C CA . ALA A 1 80 ? 3.639 12.999 -2.469 1.00 92.69 80 ALA A CA 1
ATOM 624 C C . ALA A 1 80 ? 2.467 12.057 -2.160 1.00 92.69 80 ALA A C 1
ATOM 626 O O . ALA A 1 80 ? 1.334 12.512 -2.005 1.00 92.69 80 ALA A O 1
ATOM 627 N N . VAL A 1 81 ? 2.732 10.755 -2.040 1.00 93.19 81 VAL A N 1
ATOM 628 C CA . VAL A 1 81 ? 1.724 9.765 -1.655 1.00 93.19 81 VAL A CA 1
ATOM 629 C C . VAL A 1 81 ? 1.230 10.015 -0.233 1.00 93.19 81 VAL A C 1
ATOM 631 O O . VAL A 1 81 ? 0.024 10.140 -0.040 1.00 93.19 81 VAL A O 1
ATOM 634 N N . LEU A 1 82 ? 2.127 10.161 0.745 1.00 93.12 82 LEU A N 1
ATOM 635 C CA . LEU A 1 82 ? 1.751 10.406 2.140 1.00 93.12 82 LEU A CA 1
ATOM 636 C C . LEU A 1 82 ? 0.965 11.712 2.302 1.00 93.12 82 LEU A C 1
ATOM 638 O O . LEU A 1 82 ? -0.019 11.744 3.038 1.00 93.12 82 LEU A O 1
ATOM 642 N N . GLN A 1 83 ? 1.327 12.762 1.559 1.00 93.62 83 GLN A N 1
ATOM 643 C CA . GLN A 1 83 ? 0.568 14.012 1.533 1.00 93.62 83 GLN A CA 1
ATOM 644 C C . GLN A 1 83 ? -0.850 13.819 0.974 1.00 93.62 83 GLN A C 1
ATOM 646 O O . GLN A 1 83 ? -1.797 14.396 1.494 1.00 93.62 83 GLN A O 1
ATOM 651 N N . ARG A 1 84 ? -1.038 13.004 -0.070 1.00 92.25 84 ARG A N 1
ATOM 652 C CA . ARG A 1 84 ? -2.387 12.708 -0.589 1.00 92.25 84 ARG A CA 1
ATOM 653 C C . ARG A 1 84 ? -3.195 11.855 0.383 1.00 92.25 84 ARG A C 1
ATOM 655 O O . ARG A 1 84 ? -4.390 12.077 0.538 1.00 92.25 84 ARG A O 1
ATOM 662 N N . VAL A 1 85 ? -2.555 10.888 1.037 1.00 93.19 85 VAL A N 1
ATOM 663 C CA . VAL A 1 85 ? -3.209 10.036 2.037 1.00 93.19 85 VAL A CA 1
ATOM 664 C C . VAL A 1 85 ? -3.632 10.871 3.244 1.00 93.19 85 VAL A C 1
ATOM 666 O O . VAL A 1 85 ? -4.751 10.700 3.717 1.00 93.19 85 VAL A O 1
ATOM 669 N N . SER A 1 86 ? -2.819 11.829 3.702 1.00 91.75 86 SER A N 1
ATOM 670 C CA . SER A 1 86 ? -3.189 12.687 4.837 1.00 91.75 86 SER A CA 1
ATOM 671 C C . SER A 1 86 ? -4.420 13.551 4.549 1.00 91.75 86 SER A C 1
ATOM 673 O O . SER A 1 86 ? -5.228 13.782 5.445 1.00 91.75 86 SER A O 1
ATOM 675 N N . MET A 1 87 ? -4.644 13.934 3.286 1.00 91.50 87 MET A N 1
ATOM 676 C CA . MET A 1 87 ? -5.858 14.643 2.862 1.00 91.50 87 MET A CA 1
ATOM 677 C C . MET A 1 87 ? -7.138 13.797 2.955 1.00 91.50 87 MET A C 1
ATOM 679 O O . MET A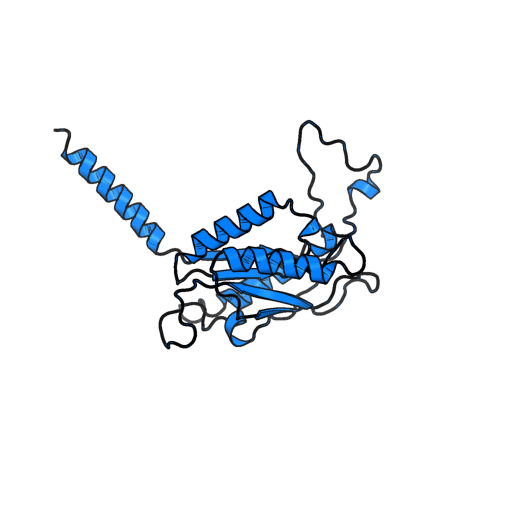 1 87 ? -8.231 14.358 2.916 1.00 91.50 87 MET A O 1
ATOM 683 N N . THR A 1 88 ? -7.042 12.469 3.085 1.00 91.19 88 THR A N 1
ATOM 684 C CA . THR A 1 88 ? -8.225 11.607 3.277 1.00 91.19 88 THR A CA 1
ATOM 685 C C . THR A 1 88 ? -8.789 11.683 4.697 1.00 91.19 88 THR A C 1
ATOM 687 O O . THR A 1 88 ? -9.931 11.285 4.916 1.00 91.19 88 THR A O 1
ATOM 690 N N . GLY A 1 89 ? -8.005 12.177 5.664 1.00 89.56 89 GLY A N 1
ATOM 691 C CA . GLY A 1 89 ? -8.353 12.150 7.085 1.00 89.56 89 GLY A CA 1
ATOM 692 C C . GLY A 1 89 ? -8.191 10.777 7.746 1.00 89.56 89 GLY A C 1
ATOM 693 O O . GLY A 1 89 ? -8.495 10.645 8.926 1.00 89.56 89 GLY A O 1
ATOM 694 N N . ALA A 1 90 ? -7.715 9.757 7.023 1.00 92.81 90 ALA A N 1
ATOM 695 C CA . ALA A 1 90 ? -7.408 8.457 7.607 1.00 92.81 90 ALA A CA 1
ATOM 696 C C . ALA A 1 90 ? -6.223 8.539 8.585 1.00 92.81 90 ALA A C 1
ATOM 698 O O . ALA A 1 90 ? -5.240 9.243 8.337 1.00 92.81 90 ALA A O 1
ATOM 699 N N . GLN A 1 91 ? -6.288 7.767 9.671 1.00 91.69 91 GLN A N 1
ATOM 700 C CA . GLN A 1 91 ? -5.141 7.563 10.559 1.00 91.69 91 GLN A CA 1
ATOM 701 C C . GLN A 1 91 ? -4.125 6.664 9.859 1.00 91.69 91 GLN A C 1
ATOM 703 O O . GLN A 1 91 ? -4.510 5.663 9.261 1.00 91.69 91 GLN A O 1
ATOM 708 N N . MET A 1 92 ? -2.836 6.995 9.955 1.00 91.75 92 MET A N 1
ATOM 709 C CA . MET A 1 92 ? -1.756 6.263 9.274 1.00 91.75 92 MET A CA 1
ATOM 710 C C . MET A 1 92 ? -0.593 5.866 10.197 1.00 91.75 92 MET A C 1
ATOM 712 O O . MET A 1 92 ? 0.447 5.411 9.716 1.00 91.75 92 MET A O 1
ATOM 716 N N . ASP A 1 93 ? -0.764 6.020 11.513 1.00 89.19 93 ASP A N 1
ATOM 717 C CA . ASP A 1 93 ? 0.282 5.816 12.531 1.00 89.19 93 ASP A CA 1
ATOM 718 C C . ASP A 1 93 ? 0.769 4.365 12.615 1.00 89.19 93 ASP A C 1
ATOM 720 O O . ASP A 1 93 ? 1.849 4.070 13.130 1.00 89.19 93 ASP A O 1
ATOM 724 N N . ARG A 1 94 ? -0.047 3.425 12.135 1.00 91.56 94 ARG A N 1
ATOM 725 C CA . ARG A 1 94 ? 0.279 2.005 12.127 1.00 91.56 94 ARG A CA 1
ATOM 726 C C . ARG A 1 94 ? 0.967 1.647 10.822 1.00 91.56 94 ARG A C 1
ATOM 728 O O . ARG A 1 94 ? 0.357 1.673 9.759 1.00 91.56 94 ARG A O 1
ATOM 735 N N . VAL A 1 95 ? 2.222 1.240 10.933 1.00 95.06 95 VAL A N 1
ATOM 736 C CA . VAL A 1 95 ? 3.011 0.713 9.819 1.00 95.06 95 VAL A CA 1
ATOM 737 C C . VAL A 1 95 ? 3.094 -0.809 9.876 1.00 95.06 95 VAL A C 1
ATOM 739 O O . VAL A 1 95 ? 2.978 -1.421 10.946 1.00 95.06 95 VAL A O 1
ATOM 742 N N . PHE A 1 96 ? 3.299 -1.422 8.716 1.00 96.69 96 PHE A N 1
ATOM 743 C CA . PHE A 1 96 ? 3.582 -2.843 8.592 1.00 96.69 96 PHE A CA 1
ATOM 744 C C . PHE A 1 96 ? 4.616 -3.115 7.495 1.00 96.69 96 PHE A C 1
ATOM 746 O O . PHE A 1 96 ? 4.868 -2.273 6.632 1.00 96.69 96 PHE A O 1
ATOM 753 N N . SER A 1 97 ? 5.167 -4.325 7.512 1.00 97.56 97 SER A N 1
ATOM 754 C CA . SER A 1 97 ? 6.076 -4.827 6.484 1.00 97.56 97 SER A CA 1
ATOM 755 C C . SER A 1 97 ? 5.515 -6.081 5.818 1.00 97.56 97 SER A C 1
ATOM 757 O O . SER A 1 97 ? 5.248 -7.082 6.485 1.00 97.56 97 SER A O 1
ATOM 759 N N . LEU A 1 98 ? 5.364 -6.051 4.496 1.00 97.19 98 LEU A N 1
ATOM 760 C CA . LEU A 1 98 ? 5.227 -7.254 3.680 1.00 97.19 98 LEU A CA 1
ATOM 761 C C . LEU A 1 98 ? 6.634 -7.804 3.420 1.00 97.19 98 LEU A C 1
ATOM 763 O O . LEU A 1 98 ? 7.468 -7.113 2.838 1.00 97.19 98 LEU A O 1
ATOM 767 N N . ILE A 1 99 ? 6.906 -9.013 3.903 1.00 96.56 99 ILE A N 1
ATOM 768 C CA . ILE A 1 99 ? 8.246 -9.612 3.892 1.00 96.56 99 ILE A CA 1
ATOM 769 C C . ILE A 1 99 ? 8.293 -10.739 2.866 1.00 96.56 99 ILE A C 1
ATOM 771 O O . ILE A 1 99 ? 7.369 -11.548 2.790 1.00 96.56 99 ILE A O 1
ATOM 775 N N . PHE A 1 100 ? 9.384 -10.802 2.112 1.00 96.12 100 PHE A N 1
ATOM 776 C CA . PHE A 1 100 ? 9.695 -11.872 1.179 1.00 96.12 100 PHE A CA 1
ATOM 777 C C . PHE A 1 100 ? 10.858 -12.720 1.704 1.00 96.12 100 PHE A C 1
ATOM 779 O O . PHE A 1 100 ? 11.791 -12.175 2.289 1.00 96.12 100 PHE A O 1
ATOM 786 N N . ASN A 1 101 ? 10.783 -14.034 1.484 1.00 94.38 101 ASN A N 1
ATOM 787 C CA . ASN A 1 101 ? 11.787 -15.013 1.916 1.00 94.38 101 ASN A CA 1
ATOM 788 C C . ASN A 1 101 ? 13.159 -14.728 1.303 1.00 94.38 101 ASN A C 1
ATOM 790 O O . ASN A 1 101 ? 14.153 -14.563 2.002 1.00 94.38 101 ASN A O 1
ATOM 794 N N . ASP A 1 102 ? 13.191 -14.703 -0.026 1.00 91.44 102 ASP A N 1
ATOM 795 C CA . ASP A 1 102 ? 14.417 -14.625 -0.801 1.00 91.44 102 ASP A CA 1
ATOM 796 C C . ASP A 1 102 ? 14.135 -14.013 -2.173 1.00 91.44 102 ASP A C 1
ATOM 798 O O . ASP A 1 102 ? 12.983 -13.949 -2.629 1.00 91.44 102 ASP A O 1
ATOM 802 N N . LYS A 1 103 ? 15.200 -13.558 -2.829 1.00 86.25 103 LYS A N 1
ATOM 803 C CA . LYS A 1 103 ? 15.144 -13.134 -4.219 1.00 86.25 103 LYS A CA 1
ATOM 804 C C . LYS A 1 103 ? 15.081 -14.372 -5.099 1.00 86.25 103 LYS A C 1
ATOM 806 O O . LYS A 1 103 ? 15.795 -15.343 -4.892 1.00 86.25 103 LYS A O 1
ATOM 811 N N . LEU A 1 104 ? 14.250 -14.316 -6.133 1.00 83.00 104 LEU A N 1
ATOM 812 C CA . LEU A 1 104 ? 14.222 -15.381 -7.140 1.00 83.00 104 LEU A CA 1
ATOM 813 C C . LEU A 1 104 ? 15.370 -15.292 -8.153 1.00 83.00 104 LEU A C 1
ATOM 815 O O . LEU A 1 104 ? 15.673 -16.274 -8.825 1.00 83.00 104 LEU A O 1
ATOM 819 N N . ASP A 1 105 ? 15.954 -14.108 -8.307 1.00 80.94 105 ASP A N 1
ATOM 820 C CA . ASP A 1 105 ? 17.067 -13.823 -9.208 1.00 80.94 105 ASP A CA 1
ATOM 821 C C . ASP A 1 105 ? 17.932 -12.743 -8.549 1.00 80.94 105 ASP A C 1
ATOM 823 O O . ASP A 1 105 ? 17.413 -11.704 -8.130 1.00 80.94 105 ASP A O 1
ATOM 827 N N . ASP A 1 106 ? 19.244 -12.963 -8.469 1.00 82.69 106 ASP A N 1
ATOM 828 C CA . ASP A 1 106 ? 20.205 -12.001 -7.910 1.00 82.69 106 ASP A CA 1
ATOM 829 C C . ASP A 1 106 ? 20.188 -10.659 -8.652 1.00 82.69 106 ASP A C 1
ATOM 831 O O . ASP A 1 106 ? 20.530 -9.617 -8.090 1.00 82.69 106 ASP A O 1
ATOM 835 N N . ARG A 1 107 ? 19.763 -10.675 -9.921 1.00 83.25 107 ARG A N 1
ATOM 836 C CA . ARG A 1 107 ? 19.614 -9.489 -10.774 1.00 83.25 107 ARG A CA 1
ATOM 837 C C . ARG A 1 107 ? 18.296 -8.752 -10.546 1.00 83.25 107 ARG A C 1
ATOM 839 O O . ARG A 1 107 ? 18.051 -7.736 -11.195 1.00 83.25 107 ARG A O 1
ATOM 846 N N . ASP A 1 108 ? 17.417 -9.267 -9.688 1.00 84.81 108 ASP A N 1
ATOM 847 C CA . ASP A 1 108 ? 16.180 -8.590 -9.331 1.00 84.81 108 ASP A CA 1
ATOM 848 C C . ASP A 1 108 ? 16.448 -7.505 -8.281 1.00 84.81 108 ASP A C 1
ATOM 850 O O . ASP A 1 108 ? 16.829 -7.768 -7.136 1.00 84.81 108 ASP A O 1
ATOM 854 N N . ASP A 1 109 ? 16.235 -6.253 -8.679 1.00 87.25 109 ASP A N 1
ATOM 855 C CA . ASP A 1 109 ? 16.443 -5.087 -7.820 1.00 87.25 109 ASP A CA 1
ATOM 856 C C . ASP A 1 109 ? 15.321 -4.882 -6.792 1.00 87.25 109 ASP A C 1
ATOM 858 O O . ASP A 1 109 ? 15.435 -4.019 -5.916 1.00 87.25 109 ASP A O 1
ATOM 862 N N . ARG A 1 110 ? 14.220 -5.644 -6.877 1.00 90.81 110 ARG A N 1
ATOM 863 C CA . ARG A 1 110 ? 13.116 -5.524 -5.921 1.00 90.81 110 ARG A CA 1
ATOM 864 C C . ARG A 1 110 ? 13.585 -5.929 -4.515 1.00 90.81 110 ARG A C 1
ATOM 866 O O . ARG A 1 110 ? 14.216 -6.977 -4.351 1.00 90.81 110 ARG A O 1
ATOM 873 N N . PRO A 1 111 ? 13.271 -5.134 -3.478 1.00 92.31 111 PRO A N 1
ATOM 874 C CA . PRO A 1 111 ? 13.657 -5.442 -2.111 1.00 92.31 111 PRO A CA 1
ATOM 875 C C . PRO A 1 111 ? 12.842 -6.615 -1.565 1.00 92.31 111 PRO A C 1
ATOM 877 O O . PRO A 1 111 ? 11.740 -6.896 -2.027 1.00 92.31 111 PRO A O 1
ATOM 880 N N . LEU A 1 112 ? 13.350 -7.246 -0.510 1.00 95.00 112 LEU A N 1
ATOM 881 C CA . LEU A 1 112 ? 12.633 -8.305 0.208 1.00 95.00 112 LEU A CA 1
ATOM 882 C C . LEU A 1 112 ? 11.661 -7.771 1.265 1.00 95.00 112 LEU A C 1
ATOM 884 O O . LEU A 1 112 ? 10.998 -8.540 1.951 1.00 95.00 112 LEU A O 1
ATOM 888 N N . VAL A 1 113 ? 11.559 -6.450 1.410 1.00 96.12 113 VAL A N 1
ATOM 889 C CA . VAL A 1 113 ? 10.653 -5.817 2.368 1.00 96.12 113 VAL A CA 1
ATOM 890 C C . VAL A 1 113 ? 9.905 -4.691 1.683 1.00 96.12 113 VAL A C 1
ATOM 892 O O . VAL A 1 113 ? 10.505 -3.743 1.176 1.00 96.12 113 VAL A O 1
ATOM 895 N N . TYR A 1 114 ? 8.584 -4.818 1.666 1.00 96.38 114 TYR A N 1
ATOM 896 C CA . TYR A 1 114 ? 7.656 -3.837 1.129 1.00 96.38 114 TYR A CA 1
ATOM 897 C C . TYR A 1 114 ? 6.968 -3.135 2.307 1.00 96.38 114 TYR A C 1
ATOM 899 O O . TYR A 1 114 ? 6.145 -3.757 2.985 1.00 96.38 114 TYR A O 1
ATOM 907 N N . PRO A 1 115 ? 7.318 -1.870 2.603 1.00 96.38 115 PRO A N 1
ATOM 908 C CA . PRO A 1 115 ? 6.708 -1.128 3.694 1.00 96.38 115 PRO A CA 1
ATOM 909 C C . PRO A 1 115 ? 5.271 -0.734 3.348 1.00 96.38 115 PRO A C 1
ATOM 911 O O . PRO A 1 115 ? 4.916 -0.561 2.180 1.00 96.38 115 PRO A O 1
ATOM 914 N N . GLY A 1 116 ? 4.444 -0.552 4.370 1.00 96.69 116 GLY A N 1
ATOM 915 C CA . GLY A 1 116 ? 3.078 -0.092 4.202 1.00 96.69 116 GLY A CA 1
ATOM 916 C C . GLY A 1 116 ? 2.469 0.514 5.460 1.00 96.69 116 GLY A C 1
ATOM 917 O O . GLY A 1 116 ? 3.037 0.446 6.548 1.00 96.69 116 GLY A O 1
ATOM 918 N N . HIS A 1 117 ? 1.285 1.098 5.292 1.00 95.94 117 HIS A N 1
ATOM 919 C CA . HIS A 1 117 ? 0.477 1.691 6.351 1.00 95.94 117 HIS A CA 1
ATOM 920 C C . HIS A 1 117 ? -0.865 0.973 6.472 1.00 95.94 117 HIS A C 1
ATOM 922 O O . HIS A 1 117 ? -1.492 0.610 5.475 1.00 95.94 117 HIS A O 1
ATOM 928 N N . LEU A 1 118 ? -1.320 0.802 7.705 1.00 95.19 118 LEU A N 1
ATOM 929 C CA . LEU A 1 118 ? -2.689 0.428 8.021 1.00 95.19 118 LEU A CA 1
ATOM 930 C C . LEU A 1 118 ? -3.477 1.715 8.218 1.00 95.19 118 LEU A C 1
ATOM 932 O O . LEU A 1 118 ? -3.196 2.487 9.133 1.00 95.19 118 LEU A O 1
ATOM 936 N N . LEU A 1 119 ? -4.442 1.933 7.333 1.00 95.12 119 LEU A N 1
ATOM 937 C CA . LEU A 1 119 ? -5.312 3.092 7.342 1.00 95.12 119 LEU A CA 1
ATOM 938 C C . LEU A 1 119 ? -6.617 2.749 8.054 1.00 95.12 119 LEU A C 1
ATOM 940 O O . LEU A 1 119 ? -7.307 1.798 7.674 1.00 95.12 119 LEU A O 1
ATOM 944 N N . THR A 1 120 ? -6.954 3.533 9.072 1.00 94.25 120 THR A N 1
ATOM 945 C CA . THR A 1 120 ? -8.198 3.403 9.843 1.00 94.25 120 THR A CA 1
ATOM 946 C C . THR A 1 120 ? -8.976 4.711 9.845 1.00 94.25 120 THR A C 1
ATOM 948 O O . THR A 1 120 ? -8.436 5.780 9.545 1.00 94.25 120 THR A O 1
ATOM 951 N N . SER A 1 121 ? -10.267 4.627 10.167 1.00 92.25 121 SER A N 1
ATOM 952 C CA . SER A 1 121 ? -11.105 5.811 10.354 1.00 92.25 121 SER A CA 1
ATOM 953 C C . SER A 1 121 ? -10.514 6.738 11.432 1.00 92.25 121 SER A C 1
ATOM 955 O O . SER A 1 121 ? -10.057 6.231 12.459 1.00 92.25 121 SER A O 1
ATOM 957 N N . PRO A 1 122 ? -10.556 8.076 11.270 1.00 88.00 122 PRO A N 1
ATOM 958 C CA . PRO A 1 122 ? -10.118 9.029 12.300 1.00 88.00 122 PRO A CA 1
ATOM 959 C C . PRO A 1 122 ? -10.855 8.883 13.631 1.00 88.00 122 PRO A C 1
ATOM 961 O O . PRO A 1 122 ? -10.329 9.269 14.671 1.00 88.00 122 PRO A O 1
ATOM 964 N N . SER A 1 123 ? -12.062 8.320 13.605 1.00 88.38 123 SER A N 1
ATOM 965 C CA . SER A 1 123 ? -12.884 8.095 14.792 1.00 88.38 123 SER A CA 1
ATOM 966 C C . SER A 1 123 ? -12.539 6.806 15.543 1.00 88.38 123 SER A C 1
ATOM 968 O O . SER A 1 123 ? -13.111 6.555 16.602 1.00 88.38 123 SER A O 1
ATOM 970 N N . VAL A 1 124 ? -11.635 5.973 15.015 1.00 86.75 124 VAL A N 1
ATOM 971 C CA . VAL A 1 124 ? -11.182 4.769 15.715 1.00 86.75 124 VAL A CA 1
ATOM 972 C C . VAL A 1 124 ? -10.194 5.167 16.803 1.00 86.75 124 VAL A C 1
ATOM 974 O O . VAL A 1 124 ? -9.101 5.669 16.540 1.00 86.75 124 VAL A O 1
ATOM 977 N N . ASP A 1 125 ? -10.563 4.874 18.046 1.00 81.88 125 ASP A N 1
ATOM 978 C CA . ASP A 1 125 ? -9.622 4.876 19.155 1.00 81.88 125 ASP A CA 1
ATOM 979 C C . ASP A 1 125 ? -8.948 3.499 19.253 1.00 81.88 125 ASP A C 1
ATOM 981 O O . ASP A 1 125 ? -9.508 2.523 19.757 1.00 81.88 125 ASP A O 1
ATOM 985 N N . LEU A 1 126 ? -7.717 3.416 18.746 1.00 75.88 126 LEU A N 1
ATOM 986 C CA . LEU A 1 126 ? -6.911 2.195 18.809 1.00 75.88 126 LEU A CA 1
ATOM 987 C C . LEU A 1 126 ? -6.470 1.849 20.246 1.00 75.88 126 LEU A C 1
ATOM 989 O O . LEU A 1 126 ? -6.149 0.684 20.520 1.00 75.88 126 LEU A O 1
ATOM 993 N N . GLN A 1 127 ? -6.447 2.827 21.156 1.00 73.44 127 GLN A N 1
ATOM 994 C CA . GLN A 1 127 ? -6.055 2.653 22.556 1.00 73.44 127 GLN A CA 1
ATOM 995 C C . GLN A 1 127 ? -7.221 2.143 23.403 1.00 73.44 127 GLN A C 1
ATOM 997 O O . GLN A 1 127 ? -7.011 1.285 24.265 1.00 73.44 127 GLN A O 1
ATOM 1002 N N . ALA A 1 128 ? -8.453 2.558 23.093 1.00 70.75 128 ALA A N 1
ATOM 1003 C CA . ALA A 1 128 ? -9.650 2.036 23.740 1.00 70.75 128 ALA A CA 1
ATOM 1004 C C . ALA A 1 128 ? -9.742 0.502 23.633 1.00 70.75 128 ALA A C 1
ATOM 1006 O O . ALA A 1 128 ? -9.455 -0.136 22.608 1.00 70.75 128 ALA A O 1
ATOM 1007 N N . SER A 1 129 ? -10.126 -0.128 24.741 1.00 54.38 129 SER A N 1
ATOM 1008 C CA . SER A 1 129 ? -10.380 -1.564 24.797 1.00 54.38 129 SER A CA 1
ATOM 1009 C C . SER A 1 129 ? -11.827 -1.824 24.372 1.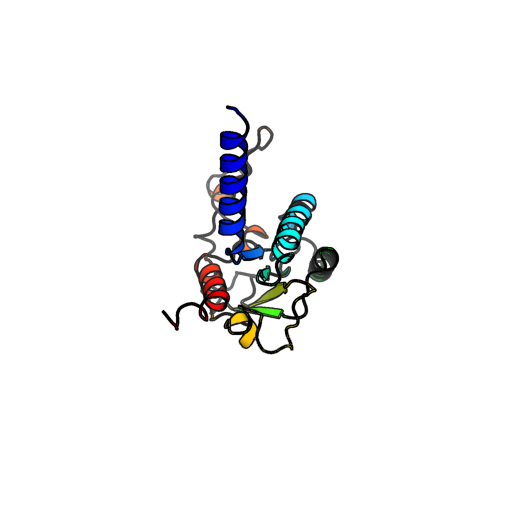00 54.38 129 SER A C 1
ATOM 1011 O O . SER A 1 129 ? -12.741 -1.447 25.095 1.00 54.38 129 SER A O 1
ATOM 1013 N N . GLY A 1 130 ? -12.047 -2.466 23.216 1.00 60.31 130 GLY A N 1
ATOM 1014 C CA . GLY A 1 130 ? -13.276 -3.248 23.014 1.00 60.31 130 GLY A CA 1
ATOM 1015 C C . GLY A 1 130 ? -14.089 -3.097 21.724 1.00 60.31 130 GLY A C 1
ATOM 1016 O O . GLY A 1 130 ? -15.000 -3.895 21.556 1.00 60.31 130 GLY A O 1
ATOM 1017 N N . SER A 1 131 ? -13.802 -2.179 20.796 1.00 70.31 131 SER A N 1
ATOM 1018 C CA . SER A 1 131 ? -14.724 -1.951 19.656 1.00 70.31 131 SER A CA 1
ATOM 1019 C C . SER A 1 131 ? -14.155 -2.206 18.258 1.00 70.31 131 SER A C 1
ATOM 1021 O O . SER A 1 131 ? -14.933 -2.400 17.328 1.00 70.31 131 SER A O 1
ATOM 1023 N N . PHE A 1 132 ? -12.832 -2.228 18.079 1.00 84.38 132 PHE A N 1
ATOM 1024 C CA . PHE A 1 132 ? -12.228 -2.338 16.748 1.00 84.38 132 PHE A CA 1
ATOM 1025 C C . PHE A 1 132 ? -11.901 -3.788 16.371 1.00 84.38 132 PHE A C 1
ATOM 1027 O O . PHE A 1 132 ? -11.005 -4.411 16.954 1.00 84.38 132 PHE A O 1
ATOM 1034 N N . LEU A 1 133 ? -12.601 -4.313 15.360 1.00 83.88 133 LEU A N 1
ATOM 1035 C CA . LEU A 1 133 ? -12.522 -5.719 14.943 1.00 83.88 133 LEU A CA 1
ATOM 1036 C C . LEU A 1 133 ? -11.107 -6.175 14.558 1.00 83.88 133 LEU A C 1
ATOM 1038 O O . LEU A 1 133 ? -10.732 -7.321 14.810 1.00 83.88 133 LEU A O 1
ATOM 1042 N N . TRP A 1 134 ? -10.297 -5.288 13.979 1.00 87.12 134 TRP A N 1
ATOM 1043 C CA . TRP A 1 134 ? -8.979 -5.646 13.447 1.00 87.12 134 TRP A CA 1
ATOM 1044 C C . TRP A 1 134 ? -7.853 -5.610 14.481 1.00 87.12 134 TRP A C 1
ATOM 1046 O O . TRP A 1 134 ? -6.742 -6.039 14.183 1.00 87.12 134 TRP A O 1
ATOM 1056 N N . LYS A 1 135 ? -8.114 -5.174 15.723 1.00 85.00 135 LYS A N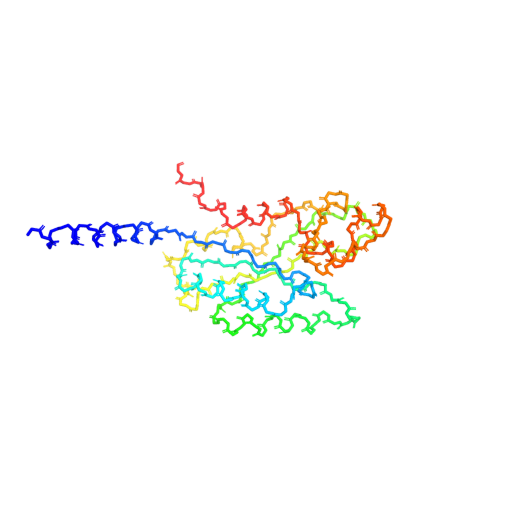 1
ATOM 1057 C CA . LYS A 1 135 ? -7.080 -5.041 16.771 1.00 85.00 135 LYS A CA 1
ATOM 1058 C C . LYS A 1 135 ? -6.343 -6.357 17.057 1.00 85.00 135 LYS A C 1
ATOM 1060 O O . LYS A 1 135 ? -5.173 -6.346 17.436 1.00 85.00 135 LYS A O 1
ATOM 1065 N N . LYS A 1 136 ? -7.021 -7.497 16.877 1.00 85.56 136 LYS A N 1
ATOM 1066 C CA . LYS A 1 136 ? -6.451 -8.840 17.084 1.00 85.56 136 LYS A CA 1
ATOM 1067 C C . LYS A 1 136 ? -5.768 -9.426 15.846 1.00 85.56 136 LYS A C 1
ATOM 1069 O O . LYS A 1 136 ? -5.085 -10.440 15.995 1.00 85.56 136 LYS A O 1
ATOM 1074 N N . ALA A 1 137 ? -5.928 -8.816 14.671 1.00 89.44 137 ALA A N 1
ATOM 1075 C CA . ALA A 1 137 ? -5.321 -9.300 13.439 1.00 89.44 137 ALA A CA 1
ATOM 1076 C C . ALA A 1 137 ? -3.793 -9.337 13.570 1.00 89.44 137 ALA A C 1
ATOM 1078 O O . ALA A 1 137 ? -3.184 -8.470 14.208 1.00 89.44 137 ALA A O 1
ATOM 1079 N N . ALA A 1 138 ? -3.159 -10.339 12.959 1.00 89.94 138 ALA A N 1
ATOM 1080 C CA . ALA A 1 138 ? -1.711 -10.506 13.039 1.00 89.94 138 ALA A CA 1
ATOM 1081 C C . ALA A 1 138 ? -0.978 -9.274 12.492 1.00 89.94 138 ALA A C 1
ATOM 1083 O O . ALA A 1 138 ? 0.017 -8.856 13.079 1.00 89.94 138 ALA A O 1
ATOM 1084 N N . LEU A 1 139 ? -1.518 -8.638 11.450 1.00 91.25 139 LEU A N 1
ATOM 1085 C CA . LEU A 1 139 ? -0.942 -7.439 10.849 1.00 91.25 139 LEU A CA 1
ATOM 1086 C C . LEU A 1 139 ? -0.930 -6.236 11.810 1.00 91.25 139 LEU A C 1
ATOM 1088 O O . LEU A 1 139 ? 0.058 -5.511 11.855 1.00 91.25 139 LEU A O 1
ATOM 1092 N N . PHE A 1 140 ? -1.961 -6.074 12.650 1.00 90.31 140 PHE A N 1
ATOM 1093 C CA . PHE A 1 140 ? -2.022 -5.026 13.682 1.00 90.31 140 PHE A CA 1
ATOM 1094 C C . PHE A 1 140 ? -1.152 -5.330 14.906 1.00 90.31 140 PHE A C 1
ATOM 1096 O O . PHE A 1 140 ? -0.682 -4.413 15.578 1.00 90.31 140 PHE A O 1
ATOM 1103 N N . ARG A 1 141 ? -0.946 -6.615 15.217 1.00 89.38 141 ARG A N 1
ATOM 1104 C CA . ARG A 1 141 ? -0.185 -7.052 16.398 1.00 89.38 141 ARG A CA 1
ATOM 1105 C C . ARG A 1 141 ? 1.313 -7.172 16.149 1.00 89.38 141 ARG A C 1
ATOM 1107 O O . ARG A 1 141 ? 2.102 -6.856 17.029 1.00 89.38 141 ARG A O 1
ATOM 1114 N N . ARG A 1 142 ? 1.691 -7.716 14.993 1.00 91.75 142 ARG A N 1
ATOM 1115 C CA . ARG A 1 142 ? 3.075 -8.055 14.639 1.00 91.75 142 ARG A CA 1
ATOM 1116 C C . ARG A 1 142 ? 3.701 -7.032 13.697 1.00 91.75 142 ARG A C 1
ATOM 1118 O O . ARG A 1 142 ? 4.906 -7.099 13.488 1.00 91.75 142 ARG A O 1
ATOM 1125 N N . SER A 1 143 ? 2.899 -6.144 13.099 1.00 94.00 143 SER A N 1
ATOM 1126 C CA . SER A 1 143 ? 3.345 -5.175 12.088 1.00 94.00 143 SER A CA 1
ATOM 1127 C C . SER A 1 143 ? 4.108 -5.812 10.924 1.00 94.00 143 SER A C 1
ATOM 1129 O O . SER A 1 143 ? 4.946 -5.176 10.290 1.00 94.00 143 SER A O 1
ATOM 1131 N N . ARG A 1 144 ? 3.830 -7.082 10.621 1.00 94.88 144 ARG A N 1
ATOM 1132 C CA . ARG A 1 144 ? 4.435 -7.790 9.495 1.00 94.88 144 ARG A CA 1
ATOM 1133 C C . ARG A 1 144 ? 3.598 -8.972 9.041 1.00 94.88 144 ARG A C 1
ATOM 1135 O O . ARG A 1 144 ? 2.862 -9.555 9.842 1.00 94.88 144 ARG A O 1
ATOM 1142 N N . THR A 1 145 ? 3.750 -9.339 7.776 1.00 95.81 145 THR A N 1
ATOM 1143 C CA . THR A 1 145 ? 3.252 -10.614 7.256 1.00 95.81 145 THR A CA 1
ATOM 1144 C C . THR A 1 145 ? 4.186 -11.755 7.655 1.00 95.81 145 THR A C 1
ATOM 1146 O O . THR A 1 145 ? 5.321 -11.535 8.083 1.00 95.81 145 THR A O 1
ATOM 1149 N N . ASN A 1 146 ? 3.716 -12.991 7.485 1.00 94.81 146 ASN A N 1
ATOM 1150 C CA . ASN A 1 146 ? 4.646 -14.100 7.297 1.00 94.81 146 ASN A CA 1
ATOM 1151 C C . ASN A 1 146 ? 5.400 -13.896 5.979 1.00 94.81 146 ASN A C 1
ATOM 1153 O O . ASN A 1 146 ? 4.937 -13.163 5.098 1.00 94.81 146 ASN A O 1
ATOM 1157 N N . GLU A 1 147 ? 6.549 -14.542 5.863 1.00 96.19 147 GLU A N 1
ATOM 1158 C CA . GLU A 1 147 ? 7.383 -14.421 4.681 1.00 96.19 147 GLU A CA 1
ATOM 1159 C C . GLU A 1 147 ? 6.673 -15.042 3.465 1.00 96.19 147 GLU A C 1
ATOM 1161 O O . GLU A 1 147 ? 6.059 -16.114 3.546 1.00 96.19 147 GLU A O 1
ATOM 1166 N N . ALA A 1 148 ? 6.690 -14.305 2.358 1.00 95.88 148 ALA A N 1
ATOM 1167 C CA . ALA A 1 148 ? 6.091 -14.685 1.087 1.00 95.88 148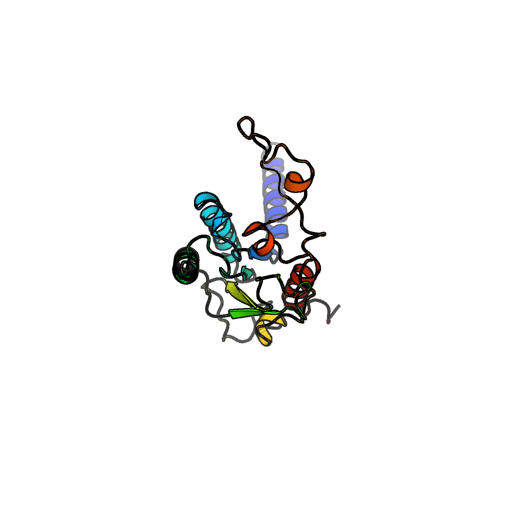 ALA A CA 1
ATOM 1168 C C . ALA A 1 148 ? 7.168 -14.989 0.043 1.00 95.88 148 ALA A C 1
ATOM 1170 O O . ALA A 1 148 ? 8.302 -14.515 0.108 1.00 95.88 148 ALA A O 1
ATOM 1171 N N . ASN A 1 149 ? 6.793 -15.742 -0.977 1.00 94.31 149 ASN A N 1
ATOM 1172 C CA . ASN A 1 149 ? 7.610 -15.949 -2.154 1.00 94.31 149 ASN A CA 1
ATOM 1173 C C . ASN A 1 149 ? 7.448 -14.751 -3.088 1.00 94.31 149 ASN A C 1
ATOM 1175 O O . ASN A 1 149 ? 6.333 -14.334 -3.418 1.00 94.31 149 ASN A O 1
ATOM 1179 N N . GLN A 1 150 ? 8.572 -14.176 -3.506 1.00 91.62 150 GLN A N 1
ATOM 1180 C CA . GLN A 1 150 ? 8.555 -13.071 -4.452 1.00 91.62 150 GLN A CA 1
ATOM 1181 C C . GLN A 1 150 ? 8.026 -13.568 -5.802 1.00 91.62 150 GLN A C 1
ATOM 1183 O O . GLN A 1 150 ? 8.375 -14.660 -6.231 1.00 91.62 150 GLN A O 1
ATOM 1188 N N . LEU A 1 151 ? 7.172 -12.798 -6.485 1.00 91.12 151 LEU A N 1
ATOM 1189 C CA . LEU A 1 151 ? 6.642 -13.216 -7.789 1.00 91.12 151 LEU A CA 1
ATOM 1190 C C . LEU A 1 151 ? 7.765 -13.286 -8.827 1.00 91.12 151 LEU A C 1
ATOM 1192 O O . LEU A 1 151 ? 8.485 -12.297 -9.001 1.00 91.12 151 LEU A O 1
ATOM 1196 N N . SER A 1 152 ? 7.889 -14.407 -9.538 1.00 87.50 152 SER A N 1
ATOM 1197 C CA . SER A 1 152 ? 8.893 -14.559 -10.593 1.00 87.50 152 SER A CA 1
ATOM 1198 C C . SER A 1 152 ? 8.558 -13.678 -11.791 1.00 87.50 152 SER A C 1
ATOM 1200 O O . SER A 1 152 ? 7.394 -13.492 -12.129 1.00 87.50 152 SER A O 1
ATOM 1202 N N . GLY A 1 153 ? 9.580 -13.163 -12.479 1.00 82.56 153 GLY A N 1
ATOM 1203 C CA . GLY A 1 153 ? 9.367 -12.373 -13.696 1.00 82.56 153 GLY A CA 1
ATOM 1204 C C . GLY A 1 153 ? 8.670 -13.142 -14.825 1.00 82.56 153 GLY A C 1
ATOM 1205 O O . GLY A 1 153 ? 8.065 -12.508 -15.683 1.00 82.56 153 GLY A O 1
ATOM 1206 N N . LYS A 1 154 ? 8.744 -14.482 -14.816 1.00 82.62 154 LYS A N 1
ATOM 1207 C CA . LYS A 1 154 ? 8.095 -15.357 -15.806 1.00 82.62 154 LYS A CA 1
ATOM 1208 C C . LYS A 1 154 ? 6.588 -15.474 -15.574 1.00 82.62 154 LYS A C 1
ATOM 1210 O O . LYS A 1 154 ? 5.849 -15.638 -16.535 1.00 82.62 154 LYS A O 1
ATOM 1215 N N . ASP A 1 155 ? 6.156 -15.345 -14.321 1.00 84.75 155 ASP A N 1
ATOM 1216 C CA . ASP A 1 155 ? 4.751 -15.468 -13.914 1.00 84.75 155 ASP A CA 1
ATOM 1217 C C . ASP A 1 155 ? 4.045 -14.105 -13.828 1.00 84.75 155 ASP A C 1
ATOM 1219 O O . ASP A 1 155 ? 2.883 -14.015 -13.431 1.00 84.75 155 ASP A O 1
ATOM 1223 N N . MET A 1 156 ? 4.749 -13.018 -14.156 1.00 86.25 156 MET A N 1
ATOM 1224 C CA . MET A 1 156 ? 4.168 -11.681 -14.161 1.00 86.25 156 MET A CA 1
ATOM 1225 C C . MET A 1 156 ? 3.284 -11.467 -15.381 1.00 86.25 156 MET A C 1
ATOM 1227 O O . MET A 1 156 ? 3.623 -11.832 -16.505 1.00 86.25 156 MET A O 1
ATOM 1231 N N . ILE A 1 157 ? 2.174 -10.777 -15.155 1.00 83.31 157 ILE A N 1
ATOM 1232 C CA . ILE A 1 157 ? 1.183 -10.486 -16.183 1.00 83.31 157 ILE A CA 1
ATOM 1233 C C . ILE A 1 157 ? 1.521 -9.145 -16.830 1.00 83.31 157 ILE A C 1
ATOM 1235 O O . ILE A 1 157 ? 1.796 -8.154 -16.148 1.00 83.31 157 ILE A O 1
ATOM 1239 N N . ILE A 1 158 ? 1.482 -9.088 -18.156 1.00 77.00 158 ILE A N 1
ATOM 1240 C CA . ILE A 1 158 ? 1.588 -7.829 -18.893 1.00 77.00 158 ILE A CA 1
ATOM 1241 C C . ILE A 1 158 ? 0.190 -7.246 -18.990 1.00 77.00 158 ILE A C 1
ATOM 1243 O O . ILE A 1 158 ? -0.707 -7.855 -19.563 1.00 77.00 158 ILE A O 1
ATOM 1247 N N . MET A 1 159 ? -0.003 -6.070 -18.397 1.00 68.62 159 MET A N 1
ATOM 1248 C CA . MET A 1 159 ? -1.256 -5.345 -18.564 1.00 68.62 159 MET A CA 1
ATOM 1249 C C . MET A 1 159 ? -1.232 -4.643 -19.916 1.00 68.62 159 MET A C 1
ATOM 1251 O O . MET A 1 159 ? -0.494 -3.672 -20.099 1.00 68.62 159 MET A O 1
ATOM 1255 N N . GLU A 1 160 ? -2.024 -5.151 -20.855 1.00 65.12 160 GLU A N 1
ATOM 1256 C CA . GLU A 1 160 ? -2.228 -4.491 -22.137 1.00 65.12 160 GLU A CA 1
ATOM 1257 C C . GLU A 1 160 ? -2.980 -3.175 -21.938 1.00 65.12 160 GLU A C 1
ATOM 1259 O O . GLU A 1 160 ? -3.958 -3.079 -21.193 1.00 65.12 160 GLU A O 1
ATOM 1264 N N . GLN A 1 161 ? -2.493 -2.136 -22.606 1.00 63.53 161 GLN A N 1
ATOM 1265 C CA . GLN A 1 161 ? -3.194 -0.866 -22.694 1.00 63.53 161 GLN A CA 1
ATOM 1266 C C . GLN A 1 161 ? -4.266 -1.018 -23.773 1.00 63.53 161 GLN A C 1
ATOM 1268 O O . GLN A 1 161 ? -3.947 -1.217 -24.941 1.00 63.53 161 GLN A O 1
ATOM 1273 N N . VAL A 1 162 ? -5.534 -0.945 -23.379 1.00 60.94 162 VAL A N 1
ATOM 1274 C CA . VAL A 1 162 ? -6.670 -1.069 -24.300 1.00 60.94 162 VAL A CA 1
ATOM 1275 C C . VAL A 1 162 ? -7.222 0.327 -24.580 1.00 60.94 162 VAL A C 1
ATOM 1277 O O . VAL A 1 162 ? -7.685 1.009 -23.667 1.00 60.94 162 VAL A O 1
ATOM 1280 N N . GLY A 1 163 ? -7.146 0.775 -25.833 1.00 67.88 163 GLY A N 1
ATOM 1281 C CA . GLY A 1 163 ? -7.694 2.056 -26.282 1.00 67.88 163 GLY A CA 1
ATOM 1282 C C . GLY A 1 163 ? -7.533 2.248 -27.790 1.00 67.88 163 GLY A C 1
ATOM 1283 O O . GLY A 1 163 ? -6.577 1.746 -28.371 1.00 67.88 163 GLY A O 1
ATOM 1284 N N . GLU A 1 164 ? -8.453 2.981 -28.425 1.00 67.06 164 GLU A N 1
ATOM 1285 C CA . GLU A 1 164 ? -8.492 3.160 -29.892 1.00 67.06 164 GLU A CA 1
ATOM 1286 C C . GLU A 1 164 ? -7.226 3.804 -30.482 1.00 67.06 164 GLU A C 1
ATOM 1288 O O . GLU A 1 164 ? -6.913 3.600 -31.650 1.00 67.06 164 GLU A O 1
ATOM 1293 N N . SER A 1 165 ? -6.479 4.565 -29.679 1.00 73.31 165 SER A N 1
ATOM 1294 C CA . SER A 1 165 ? -5.234 5.234 -30.078 1.00 73.31 165 SER A CA 1
ATOM 1295 C C . SER A 1 165 ? -3.965 4.514 -29.615 1.00 73.31 165 SER A C 1
ATOM 1297 O O . SER A 1 165 ? -2.859 5.029 -29.796 1.00 73.31 165 SER A O 1
ATOM 1299 N N . VAL A 1 166 ? -4.097 3.344 -28.986 1.00 68.81 166 VAL A N 1
ATOM 1300 C CA . VAL A 1 166 ? -2.958 2.622 -28.422 1.00 68.81 166 VAL A CA 1
ATOM 1301 C C . VAL A 1 166 ? -2.335 1.736 -29.494 1.00 68.81 166 VAL A C 1
ATOM 1303 O O . VAL A 1 166 ? -2.933 0.770 -29.960 1.00 68.81 166 VAL A O 1
ATOM 1306 N N . LEU A 1 167 ? -1.102 2.064 -29.872 1.00 67.81 167 LEU A N 1
ATOM 1307 C CA . LEU A 1 167 ? -0.287 1.209 -30.728 1.00 67.81 167 LEU A CA 1
ATOM 1308 C C . LEU A 1 167 ? 0.291 0.037 -29.916 1.00 67.81 167 LEU A C 1
ATOM 1310 O O . LEU A 1 167 ? 0.538 0.194 -28.715 1.00 67.81 167 LEU A O 1
ATOM 1314 N N . PRO A 1 168 ? 0.567 -1.119 -30.550 1.00 63.44 168 PRO A N 1
ATOM 1315 C CA . PRO A 1 168 ? 1.244 -2.227 -29.886 1.00 63.44 168 PRO A CA 1
ATOM 1316 C C . PRO A 1 168 ? 2.559 -1.758 -29.253 1.00 63.44 168 PRO A C 1
ATOM 1318 O O . PRO A 1 168 ? 3.358 -1.074 -29.896 1.00 63.44 168 PRO A O 1
ATOM 1321 N N . GLY A 1 169 ? 2.802 -2.140 -27.996 1.00 60.53 169 GLY A N 1
ATOM 1322 C CA . GLY A 1 169 ? 3.980 -1.702 -27.234 1.00 60.53 169 GLY A CA 1
ATOM 1323 C C . GLY A 1 169 ? 5.324 -2.195 -27.792 1.00 60.53 169 GLY A C 1
ATOM 1324 O O . GLY A 1 169 ? 6.375 -1.683 -27.408 1.00 60.53 169 GLY A O 1
ATOM 1325 N N . SER A 1 170 ? 5.311 -3.175 -28.699 1.00 61.78 170 SER A N 1
ATOM 1326 C CA . SER A 1 170 ? 6.477 -3.614 -29.464 1.00 61.78 170 SER A CA 1
ATOM 1327 C C . SER A 1 170 ? 6.055 -4.315 -30.755 1.00 61.78 170 SER A C 1
ATOM 1329 O O . SER A 1 170 ? 4.981 -4.905 -30.825 1.00 61.78 170 SER A O 1
ATOM 1331 N N . THR A 1 171 ? 6.930 -4.295 -31.761 1.00 60.06 171 THR A N 1
ATOM 1332 C CA . THR A 1 171 ? 6.823 -5.118 -32.977 1.00 60.06 171 THR A CA 1
ATOM 1333 C C . THR A 1 171 ? 7.457 -6.506 -32.816 1.00 60.06 171 THR A C 1
ATOM 1335 O O . THR A 1 171 ? 7.321 -7.341 -33.705 1.00 60.06 171 THR A O 1
ATOM 1338 N N . SER A 1 172 ? 8.149 -6.771 -31.699 1.00 55.34 172 SER A N 1
ATOM 1339 C CA . SER A 1 172 ? 8.753 -8.071 -31.383 1.00 55.34 172 SER A CA 1
ATOM 1340 C C . SER A 1 172 ? 7.917 -8.830 -30.354 1.00 55.34 172 SER A C 1
ATOM 1342 O O . SER A 1 172 ? 7.618 -8.305 -29.279 1.00 55.34 172 SER A O 1
ATOM 1344 N N . VAL A 1 173 ? 7.601 -10.091 -30.666 1.00 55.78 173 VAL A N 1
ATOM 1345 C CA . VAL A 1 173 ? 6.838 -11.000 -29.795 1.00 55.78 173 VAL A CA 1
ATOM 1346 C C . VAL A 1 173 ? 7.524 -11.179 -28.433 1.00 55.78 173 VAL A C 1
ATOM 1348 O O . VAL A 1 173 ? 6.856 -11.132 -27.411 1.00 55.78 173 VAL A O 1
ATOM 1351 N N . GLU A 1 174 ? 8.857 -11.266 -28.380 1.00 54.03 174 GLU A N 1
ATOM 1352 C CA . GLU A 1 174 ? 9.613 -11.464 -27.126 1.00 54.03 174 GLU A CA 1
ATOM 1353 C C . GLU A 1 174 ? 9.621 -10.226 -26.209 1.00 54.03 174 GLU A C 1
ATOM 1355 O O . GLU A 1 174 ? 9.644 -10.319 -24.976 1.00 54.03 174 GLU A O 1
ATOM 1360 N N . MET A 1 175 ? 9.600 -9.033 -26.808 1.00 52.38 175 MET A N 1
ATOM 1361 C CA . MET A 1 175 ? 9.504 -7.762 -26.081 1.00 52.38 175 MET A CA 1
ATOM 1362 C C . MET A 1 175 ? 8.070 -7.489 -25.616 1.00 52.38 175 MET A C 1
ATOM 1364 O O . MET A 1 175 ? 7.885 -6.811 -24.607 1.00 52.38 175 MET A O 1
ATOM 1368 N N . ALA A 1 176 ? 7.078 -8.045 -26.317 1.00 54.75 176 ALA A N 1
ATOM 1369 C CA . ALA A 1 176 ? 5.673 -8.011 -25.931 1.00 54.75 176 ALA A CA 1
ATOM 1370 C C . ALA A 1 176 ? 5.329 -8.993 -24.794 1.00 54.75 176 ALA A C 1
ATOM 1372 O O . ALA A 1 176 ? 4.283 -8.831 -24.178 1.00 54.75 176 ALA A O 1
ATOM 1373 N N . THR A 1 177 ? 6.195 -9.973 -24.486 1.00 56.59 177 THR A N 1
ATOM 1374 C CA . THR A 1 177 ? 5.939 -11.025 -23.478 1.00 56.59 177 THR A CA 1
ATOM 1375 C C . THR A 1 177 ? 6.759 -10.907 -22.190 1.00 56.59 177 THR A C 1
ATOM 1377 O O . THR A 1 177 ? 6.550 -11.695 -21.271 1.00 56.59 177 THR A O 1
ATOM 1380 N N . THR A 1 178 ? 7.664 -9.926 -22.059 1.00 62.56 178 THR A N 1
ATOM 1381 C CA . THR A 1 178 ? 8.516 -9.792 -20.859 1.00 62.56 178 THR A CA 1
ATOM 1382 C C . THR A 1 178 ? 8.194 -8.541 -20.031 1.00 62.56 178 THR A C 1
ATOM 1384 O O . THR A 1 178 ? 8.421 -7.417 -20.477 1.00 62.56 178 THR A O 1
ATOM 1387 N N . VAL A 1 179 ? 7.762 -8.713 -18.774 1.00 69.50 179 VAL A N 1
ATOM 1388 C CA . VAL A 1 179 ? 7.544 -7.598 -17.830 1.00 69.50 179 VAL A CA 1
ATOM 1389 C C . VAL A 1 179 ? 8.883 -6.973 -17.417 1.00 69.50 179 VAL A C 1
ATOM 1391 O O . VAL A 1 179 ? 9.762 -7.649 -16.880 1.00 69.50 179 VAL A O 1
ATOM 1394 N N . LYS A 1 180 ? 9.053 -5.661 -17.640 1.00 69.69 180 LYS A N 1
ATOM 1395 C CA . LYS A 1 180 ? 10.289 -4.915 -17.331 1.00 69.69 180 LYS A CA 1
ATOM 1396 C C . LYS A 1 180 ? 10.032 -3.676 -16.469 1.00 69.69 180 LYS A C 1
ATOM 1398 O O . LYS A 1 180 ? 8.931 -3.128 -16.434 1.00 69.69 180 LYS A O 1
ATOM 1403 N N . GLY A 1 181 ? 11.089 -3.221 -15.791 1.00 77.38 181 GLY A N 1
ATOM 1404 C CA . GLY A 1 181 ? 11.107 -1.964 -15.041 1.00 77.38 181 GLY A CA 1
ATOM 1405 C C . GLY A 1 181 ? 10.026 -1.891 -13.963 1.00 77.38 181 GLY A C 1
ATOM 1406 O O . GLY A 1 181 ? 9.788 -2.859 -13.244 1.00 77.38 181 GLY A O 1
ATOM 1407 N N . ALA A 1 182 ? 9.355 -0.743 -13.876 1.00 77.75 182 ALA A N 1
ATOM 1408 C CA . ALA A 1 182 ? 8.340 -0.435 -12.869 1.00 77.75 182 ALA A CA 1
ATOM 1409 C C . ALA A 1 182 ? 7.219 -1.485 -12.756 1.00 77.75 182 ALA A C 1
ATOM 1411 O O . ALA A 1 182 ? 6.696 -1.715 -11.667 1.00 77.75 182 ALA A O 1
ATOM 1412 N N . MET A 1 183 ? 6.855 -2.148 -13.861 1.00 82.94 183 MET A N 1
ATOM 1413 C CA . MET A 1 183 ? 5.759 -3.127 -13.880 1.00 82.94 183 MET A CA 1
ATOM 1414 C C . MET A 1 183 ? 6.068 -4.365 -13.033 1.00 82.94 183 MET A C 1
ATOM 1416 O O . MET A 1 183 ? 5.147 -4.958 -12.474 1.00 82.94 183 MET A O 1
ATOM 1420 N N . LYS A 1 184 ? 7.355 -4.709 -12.865 1.00 87.81 184 LYS A N 1
ATOM 1421 C CA . LYS A 1 184 ? 7.779 -5.763 -11.931 1.00 87.81 184 LYS A CA 1
ATOM 1422 C C . LYS A 1 184 ? 7.507 -5.384 -10.477 1.00 87.81 184 LYS A C 1
ATOM 1424 O O . LYS A 1 184 ? 7.172 -6.238 -9.663 1.00 87.81 184 LYS A O 1
ATOM 1429 N N . TRP A 1 185 ? 7.666 -4.103 -10.148 1.00 88.00 185 TRP A N 1
ATOM 1430 C CA . TRP A 1 185 ? 7.502 -3.585 -8.790 1.00 88.00 185 TRP A CA 1
ATOM 1431 C C . TRP A 1 185 ? 6.030 -3.530 -8.387 1.00 88.00 185 TRP A C 1
ATOM 1433 O O . TRP A 1 185 ? 5.699 -3.851 -7.251 1.00 88.00 185 TRP A O 1
ATOM 1443 N N . ALA A 1 186 ? 5.143 -3.182 -9.322 1.00 87.38 186 ALA A N 1
ATOM 1444 C CA . ALA A 1 186 ? 3.703 -3.125 -9.074 1.00 87.38 186 ALA A CA 1
ATOM 1445 C C . ALA A 1 186 ? 3.080 -4.493 -8.738 1.00 87.38 186 ALA A C 1
ATOM 1447 O O . ALA A 1 186 ? 2.064 -4.544 -8.045 1.00 87.38 186 ALA A O 1
ATOM 1448 N N . GLN A 1 187 ? 3.663 -5.601 -9.202 1.00 91.31 187 GLN A N 1
ATOM 1449 C CA . GLN A 1 187 ? 3.099 -6.940 -9.020 1.00 91.31 187 GLN A CA 1
ATOM 1450 C C . GLN A 1 187 ? 3.705 -7.643 -7.803 1.00 91.31 187 GLN A C 1
ATOM 1452 O O . GLN A 1 187 ? 4.782 -8.232 -7.876 1.00 91.31 187 GLN A O 1
ATOM 1457 N N . ILE A 1 188 ? 2.984 -7.606 -6.680 1.00 92.19 188 ILE A N 1
ATOM 1458 C CA . ILE A 1 188 ? 3.393 -8.285 -5.438 1.00 92.19 188 ILE A CA 1
ATOM 1459 C C . ILE A 1 188 ? 3.293 -9.815 -5.524 1.00 92.19 188 ILE A C 1
ATOM 1461 O O . ILE A 1 188 ? 4.024 -10.512 -4.829 1.00 92.19 188 ILE A O 1
ATOM 1465 N N . GLY A 1 189 ? 2.429 -10.337 -6.400 1.00 91.81 189 GLY A N 1
ATOM 1466 C CA . GLY A 1 189 ? 2.175 -11.770 -6.548 1.00 91.81 189 GLY A CA 1
ATOM 1467 C C . GLY A 1 189 ? 1.054 -12.306 -5.668 1.00 91.81 189 GLY A C 1
ATOM 1468 O O . GLY A 1 189 ? 0.686 -11.714 -4.652 1.00 91.81 189 GLY A O 1
ATOM 1469 N N . ALA A 1 190 ? 0.514 -13.453 -6.085 1.00 92.31 190 ALA A N 1
ATOM 1470 C CA . ALA A 1 190 ? -0.588 -14.117 -5.399 1.00 92.31 190 ALA A CA 1
ATOM 1471 C C . ALA A 1 190 ? -0.200 -14.556 -3.982 1.00 92.31 190 ALA A C 1
ATOM 1473 O O . ALA A 1 190 ? -0.961 -14.315 -3.052 1.00 92.31 190 ALA A O 1
ATOM 1474 N N . ASP A 1 191 ? 0.994 -15.130 -3.794 1.00 94.19 191 ASP A N 1
ATOM 1475 C CA . ASP A 1 191 ? 1.434 -15.582 -2.469 1.00 94.19 191 ASP A CA 1
ATOM 1476 C C . ASP A 1 191 ? 1.560 -14.407 -1.488 1.00 94.19 191 ASP A C 1
ATOM 1478 O O . ASP A 1 191 ? 0.968 -14.433 -0.413 1.00 94.19 191 ASP A O 1
ATOM 1482 N N . ALA A 1 192 ? 2.210 -13.313 -1.894 1.00 94.94 192 ALA A N 1
ATOM 1483 C CA . ALA A 1 192 ? 2.302 -12.09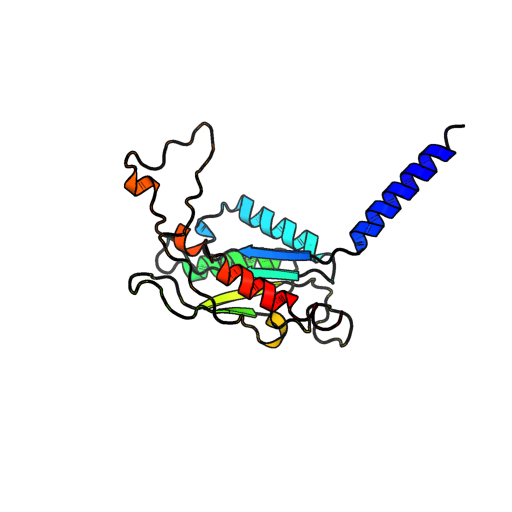8 -1.086 1.00 94.94 192 ALA A CA 1
ATOM 1484 C C . ALA A 1 192 ? 0.930 -11.501 -0.741 1.00 94.94 192 ALA A C 1
ATOM 1486 O O . ALA A 1 192 ? 0.684 -11.141 0.413 1.00 94.94 192 ALA A O 1
ATOM 1487 N N . ALA A 1 193 ? 0.017 -11.433 -1.716 1.00 93.88 193 ALA A N 1
ATOM 1488 C CA . ALA A 1 193 ? -1.350 -10.973 -1.488 1.00 93.88 193 ALA A CA 1
ATOM 1489 C C . ALA A 1 193 ? -2.091 -11.881 -0.493 1.00 93.88 193 ALA A C 1
ATOM 1491 O O . ALA A 1 193 ? -2.740 -11.384 0.426 1.00 93.88 193 ALA A O 1
ATOM 1492 N N . MET A 1 194 ? -1.935 -13.201 -0.613 1.00 94.00 194 MET A N 1
ATOM 1493 C CA . MET A 1 194 ? -2.515 -14.165 0.318 1.00 94.00 194 MET A CA 1
ATOM 1494 C C . MET A 1 194 ? -1.924 -14.024 1.718 1.00 94.00 194 MET A C 1
ATOM 1496 O O . MET A 1 194 ? -2.687 -13.951 2.675 1.00 94.00 194 MET A O 1
ATOM 1500 N N . LYS A 1 195 ? -0.598 -13.925 1.882 1.00 95.06 195 LYS A N 1
ATOM 1501 C CA . LYS A 1 195 ? 0.027 -13.711 3.203 1.00 95.06 195 LYS A CA 1
ATOM 1502 C C . LYS A 1 195 ? -0.443 -12.413 3.850 1.00 95.06 195 LYS A C 1
ATOM 1504 O O . LYS A 1 195 ? -0.662 -12.385 5.060 1.00 95.06 195 LYS A O 1
ATOM 1509 N N . LEU A 1 196 ? -0.624 -11.359 3.057 1.00 94.88 196 LEU A N 1
ATOM 1510 C CA . LEU A 1 196 ? -1.144 -10.080 3.527 1.00 94.88 196 LEU A CA 1
ATOM 1511 C C . LEU A 1 196 ? -2.600 -10.199 3.997 1.00 94.88 196 LEU A C 1
ATOM 1513 O O . LEU A 1 196 ? -2.924 -9.771 5.105 1.00 94.88 196 LEU A O 1
ATOM 1517 N N . LEU A 1 197 ? -3.460 -10.833 3.195 1.00 92.12 197 LEU A N 1
ATOM 1518 C CA . LEU A 1 197 ? -4.860 -11.080 3.543 1.00 92.12 197 LEU A CA 1
ATOM 1519 C C . LEU A 1 197 ? -4.992 -12.006 4.754 1.00 92.12 197 LEU A C 1
ATOM 1521 O O . LEU A 1 197 ? -5.766 -11.707 5.657 1.00 92.12 197 LEU A O 1
ATOM 1525 N N . HIS A 1 198 ? -4.206 -13.080 4.829 1.00 91.81 198 HIS A N 1
ATOM 1526 C CA . HIS A 1 198 ? -4.155 -13.955 5.998 1.00 91.81 198 HIS A CA 1
ATOM 1527 C C . HIS A 1 198 ? -3.731 -13.175 7.239 1.00 91.81 198 HIS A C 1
ATOM 1529 O O . HIS A 1 198 ? -4.449 -13.197 8.232 1.00 91.81 198 HIS A O 1
ATOM 1535 N N . ALA A 1 199 ? -2.648 -12.397 7.179 1.00 92.38 199 ALA A N 1
ATOM 1536 C CA . ALA A 1 199 ? -2.217 -11.596 8.323 1.00 92.38 199 ALA A CA 1
ATOM 1537 C C . ALA A 1 199 ? -3.303 -10.609 8.797 1.00 92.38 199 ALA A C 1
ATOM 1539 O O . ALA A 1 199 ? -3.380 -10.293 9.988 1.00 92.38 199 ALA A O 1
ATOM 1540 N N . LEU A 1 200 ? -4.155 -10.135 7.885 1.00 90.31 200 LEU A N 1
ATOM 1541 C CA . LEU A 1 200 ? -5.281 -9.266 8.204 1.00 90.31 200 LEU A CA 1
ATOM 1542 C C . LEU A 1 200 ? -6.510 -10.031 8.743 1.00 90.31 200 LEU A C 1
ATOM 1544 O O . LEU A 1 200 ? -7.196 -9.528 9.630 1.00 90.31 200 LEU A O 1
ATOM 1548 N N . LEU A 1 201 ? -6.794 -11.236 8.237 1.00 86.50 201 LEU A N 1
ATOM 1549 C CA . LEU A 1 201 ? -8.038 -11.982 8.489 1.00 86.50 201 LEU A CA 1
ATOM 1550 C C . LEU A 1 201 ? -7.925 -13.109 9.528 1.00 86.50 201 LEU A C 1
ATOM 1552 O O . LEU A 1 201 ? -8.945 -13.516 10.077 1.00 86.50 201 LEU A O 1
ATOM 1556 N N . GLU A 1 202 ? -6.729 -13.621 9.820 1.00 71.44 202 GLU A N 1
ATOM 1557 C CA . GLU A 1 202 ? -6.495 -14.853 10.600 1.00 71.44 202 GLU A CA 1
ATOM 1558 C C . GLU A 1 202 ? -7.071 -14.813 12.031 1.00 71.44 202 GLU A C 1
ATOM 1560 O O . GLU A 1 202 ? -7.352 -15.853 12.617 1.00 71.44 202 GLU A O 1
ATOM 1565 N N . SER A 1 203 ? -7.388 -13.635 12.580 1.00 56.59 203 SER A N 1
ATOM 1566 C CA . SER A 1 203 ? -8.097 -13.530 13.864 1.00 56.59 203 SER A CA 1
ATOM 1567 C C . SER A 1 203 ? -9.612 -13.783 13.797 1.00 56.59 203 SER A C 1
ATOM 1569 O O . SER A 1 203 ? -10.253 -13.774 14.845 1.00 56.59 203 SER A O 1
ATOM 1571 N N . ARG A 1 204 ? -10.208 -13.963 12.607 1.00 52.06 204 ARG A N 1
ATOM 1572 C CA . ARG A 1 204 ? -11.664 -14.153 12.432 1.00 52.06 204 ARG A CA 1
ATOM 1573 C C . ARG A 1 204 ? -12.118 -15.616 12.417 1.00 52.06 204 ARG A C 1
ATOM 1575 O O . ARG A 1 204 ? -13.280 -15.866 12.702 1.00 52.06 204 ARG A O 1
ATOM 1582 N N . PHE A 1 205 ? -11.233 -16.566 12.111 1.00 42.62 205 PHE A N 1
ATOM 1583 C CA . PHE A 1 205 ? -11.616 -17.964 11.837 1.00 42.62 205 PHE A CA 1
ATOM 1584 C C . PHE A 1 205 ? -11.292 -18.960 12.960 1.00 42.62 205 PHE A C 1
ATOM 1586 O O . PHE A 1 205 ? -11.498 -20.153 12.790 1.00 42.62 205 PHE A O 1
ATOM 1593 N N . VAL A 1 206 ? -10.800 -18.499 14.113 1.00 38.34 206 VAL A N 1
ATOM 1594 C CA . VAL A 1 206 ? -10.433 -19.393 15.233 1.00 38.34 206 VAL A CA 1
ATOM 1595 C C . VAL A 1 206 ? -11.611 -19.648 16.195 1.00 38.34 206 VAL A C 1
ATOM 1597 O O . VAL A 1 206 ? -11.505 -20.470 17.100 1.00 38.34 206 VAL A O 1
ATOM 1600 N N . HIS A 1 207 ? -12.758 -18.988 15.998 1.00 34.78 207 HIS A N 1
ATOM 1601 C CA . HIS A 1 207 ? -13.964 -19.165 16.820 1.00 34.78 207 HIS A CA 1
ATOM 1602 C C . H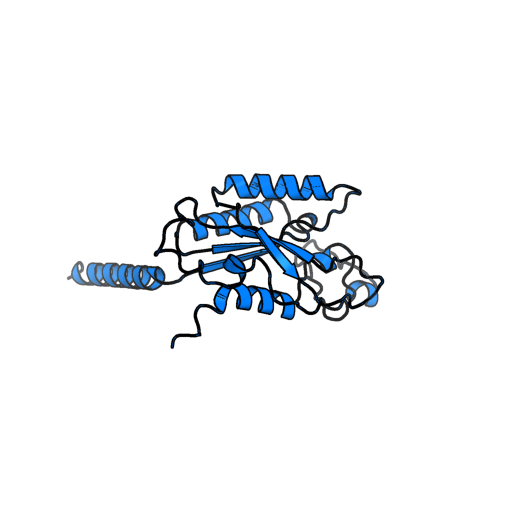IS A 1 207 ? -15.240 -19.273 15.968 1.00 34.78 207 HIS A C 1
ATOM 1604 O O . HIS A 1 207 ? -16.149 -18.452 16.100 1.00 34.78 207 HIS A O 1
ATOM 1610 N N . GLN A 1 208 ? -15.297 -20.280 15.095 1.00 33.22 208 GLN A N 1
ATOM 1611 C CA . GLN A 1 208 ? -16.558 -20.888 14.660 1.00 33.22 208 GLN A CA 1
ATOM 1612 C C . GLN A 1 208 ? -16.525 -22.376 14.981 1.00 33.22 208 GLN A C 1
ATOM 1614 O O . GLN A 1 208 ? -15.442 -22.974 14.794 1.00 33.22 208 GLN A O 1
#

Radius of gyration: 20.78 Å; chains: 1; bounding box: 75×36×58 Å